Protein AF-R6YY79-F1 (afdb_monomer_lite)

Structure (mmCIF, N/CA/C/O backbone):
data_AF-R6YY79-F1
#
_entry.id   AF-R6YY79-F1
#
loop_
_atom_site.group_PDB
_atom_site.id
_atom_site.type_symbol
_atom_site.label_atom_id
_atom_site.label_alt_id
_atom_site.label_comp_id
_atom_site.label_asym_id
_atom_site.label_entity_id
_atom_site.label_seq_id
_atom_site.pdbx_PDB_ins_code
_atom_site.Cartn_x
_atom_site.Cartn_y
_atom_site.Cartn_z
_atom_site.occupancy
_atom_site.B_iso_or_equiv
_atom_site.auth_seq_id
_atom_site.auth_comp_id
_atom_site.auth_asym_id
_atom_site.auth_atom_id
_atom_site.pdbx_PDB_model_num
ATOM 1 N N . MET A 1 1 ? -71.973 -43.538 34.055 1.00 33.97 1 MET A N 1
ATOM 2 C CA . MET A 1 1 ? -71.652 -44.926 34.464 1.00 33.97 1 MET A CA 1
ATOM 3 C C . MET A 1 1 ? -70.153 -45.102 34.270 1.00 33.97 1 MET A C 1
ATOM 5 O O . MET A 1 1 ? -69.743 -44.841 33.154 1.00 33.97 1 MET A O 1
ATOM 9 N N . LYS A 1 2 ? -69.384 -45.484 35.309 1.00 33.81 2 LYS A N 1
ATOM 10 C CA . LYS A 1 2 ? -67.898 -45.586 35.346 1.00 33.81 2 LYS A CA 1
ATOM 11 C C . LYS A 1 2 ? -67.108 -44.310 34.947 1.00 33.81 2 LYS A C 1
ATOM 13 O O . LYS A 1 2 ? -67.413 -43.700 33.939 1.00 33.81 2 LYS A O 1
ATOM 18 N N . GLN A 1 3 ? -66.012 -43.888 35.573 1.00 28.20 3 GLN A N 1
ATOM 19 C CA . GLN A 1 3 ? -65.474 -43.890 36.947 1.00 28.20 3 GLN A CA 1
ATOM 20 C C . GLN A 1 3 ? -63.982 -43.516 36.806 1.00 28.20 3 GLN A C 1
ATOM 22 O O . GLN A 1 3 ? -63.280 -44.270 36.145 1.00 28.20 3 GLN A O 1
ATOM 27 N N . LEU A 1 4 ? -63.522 -42.476 37.521 1.00 31.16 4 LEU A N 1
ATOM 28 C CA . LEU A 1 4 ? -62.143 -42.300 38.039 1.00 31.16 4 LEU A CA 1
ATOM 29 C C . LEU A 1 4 ? -60.989 -42.213 36.981 1.00 31.16 4 LEU A C 1
ATOM 31 O O . LEU A 1 4 ? -61.189 -42.484 35.807 1.00 31.16 4 LEU A O 1
ATOM 35 N N . THR A 1 5 ? -59.767 -41.738 37.290 1.00 32.34 5 THR A N 1
ATOM 36 C CA . THR A 1 5 ? -59.049 -41.714 38.587 1.00 32.34 5 THR A CA 1
ATOM 37 C C . THR A 1 5 ? -58.032 -40.557 38.720 1.00 32.34 5 THR A C 1
ATOM 39 O O . THR A 1 5 ? -57.376 -40.231 37.742 1.00 32.34 5 THR A O 1
ATOM 42 N N . ALA A 1 6 ? -57.837 -40.080 39.965 1.00 36.72 6 ALA A N 1
ATOM 43 C CA . ALA A 1 6 ? -56.680 -39.339 40.533 1.00 36.72 6 ALA A CA 1
ATOM 44 C C . ALA A 1 6 ? -56.416 -37.860 40.100 1.00 36.72 6 ALA A C 1
ATOM 46 O O . ALA A 1 6 ? -56.647 -37.528 38.946 1.00 36.72 6 ALA A O 1
ATOM 47 N N . ILE A 1 7 ? -56.055 -36.865 40.953 1.00 35.53 7 ILE A N 1
ATOM 48 C CA . ILE A 1 7 ? -55.227 -36.758 42.209 1.00 35.53 7 ILE A CA 1
ATOM 49 C C . ILE A 1 7 ? -53.718 -36.704 41.870 1.00 35.53 7 ILE A C 1
ATOM 51 O O . ILE A 1 7 ? -53.278 -37.583 41.143 1.00 35.53 7 ILE A O 1
ATOM 55 N N . PHE A 1 8 ? -52.841 -35.775 42.310 1.00 31.67 8 PHE A N 1
ATOM 56 C CA . PHE A 1 8 ? -52.797 -34.576 43.212 1.00 31.67 8 PHE A CA 1
ATOM 57 C C . PHE A 1 8 ? -51.651 -33.638 42.682 1.00 31.67 8 PHE A C 1
ATOM 59 O O . PHE A 1 8 ? -51.040 -34.019 41.689 1.00 31.67 8 PHE A O 1
ATOM 66 N N . THR A 1 9 ? -51.217 -32.453 43.167 1.00 33.03 9 THR A N 1
ATOM 67 C CA . THR A 1 9 ? -51.466 -31.434 44.245 1.00 33.03 9 THR A CA 1
ATOM 68 C C . THR A 1 9 ? -50.820 -30.111 43.726 1.00 33.03 9 THR A C 1
ATOM 70 O O . THR A 1 9 ? -49.920 -30.204 42.899 1.00 33.03 9 THR A O 1
ATOM 73 N N . LEU A 1 10 ? -51.235 -28.856 43.980 1.00 31.11 10 LEU A N 1
ATOM 74 C CA . LEU A 1 10 ? -51.584 -28.060 45.184 1.00 31.11 10 LEU A CA 1
ATOM 75 C C . LEU A 1 10 ? -50.384 -27.367 45.902 1.00 31.11 10 LEU A C 1
ATOM 77 O O . LEU A 1 10 ? -49.581 -28.061 46.510 1.00 31.11 10 LEU A O 1
ATOM 81 N N . LEU A 1 11 ? -50.419 -26.015 45.968 1.00 28.22 11 LEU A N 1
ATOM 82 C CA . LEU A 1 11 ? -49.746 -25.109 46.948 1.00 28.22 11 LEU A CA 1
ATOM 83 C C . LEU A 1 11 ? -48.185 -24.988 46.892 1.00 28.22 11 LEU A C 1
ATOM 85 O O . LEU A 1 11 ? -47.525 -25.899 46.419 1.00 28.22 11 LEU A O 1
ATOM 89 N N . THR A 1 12 ? -47.497 -23.902 47.316 1.00 31.08 12 THR A N 1
ATOM 90 C CA . THR A 1 12 ? -47.905 -22.584 47.886 1.00 31.08 12 THR A CA 1
ATOM 91 C C . THR A 1 12 ? -46.932 -21.442 47.506 1.00 31.08 12 THR A C 1
ATOM 93 O O . THR A 1 12 ? -45.864 -21.668 46.951 1.00 31.08 12 THR A O 1
ATOM 96 N N . ALA A 1 13 ? -47.328 -20.216 47.855 1.00 32.62 13 ALA A N 1
ATOM 97 C CA . ALA A 1 13 ? -46.677 -18.923 47.664 1.00 32.62 13 ALA A CA 1
ATOM 98 C C . ALA A 1 13 ? -45.328 -18.665 48.389 1.00 32.62 13 ALA A C 1
ATOM 100 O O . ALA A 1 13 ? -45.045 -19.247 49.430 1.00 32.62 13 ALA A O 1
ATOM 101 N N . LEU A 1 14 ? -44.609 -17.664 47.854 1.00 34.06 14 LEU A N 1
ATOM 102 C CA . LEU A 1 14 ? -44.019 -16.494 48.539 1.00 34.06 14 LEU A CA 1
ATOM 103 C C . LEU A 1 14 ? -43.209 -16.693 49.842 1.00 34.06 14 LEU A C 1
A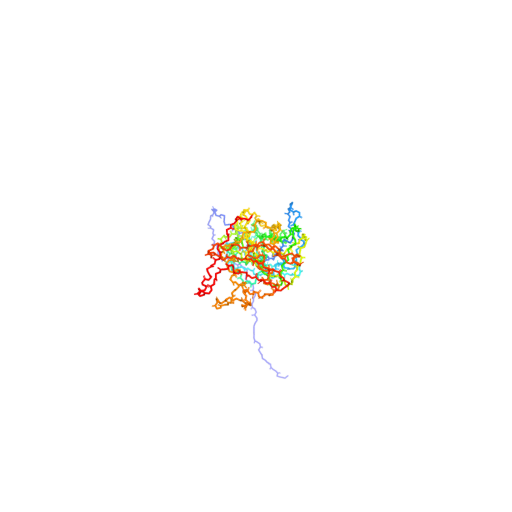TOM 105 O O . LEU A 1 14 ? -43.768 -16.954 50.904 1.00 34.06 14 LEU A O 1
ATOM 109 N N . LEU A 1 15 ? -41.922 -16.324 49.793 1.00 32.75 15 LEU A N 1
ATOM 110 C CA . LEU A 1 15 ? -41.131 -15.917 50.962 1.00 32.75 15 LEU A CA 1
ATOM 111 C C . LEU A 1 15 ? -40.357 -14.625 50.656 1.00 32.75 15 LEU A C 1
ATOM 113 O O . LEU A 1 15 ? -39.492 -14.603 49.784 1.00 32.75 15 LEU A O 1
ATOM 117 N N . LEU A 1 16 ? -40.672 -13.557 51.393 1.00 32.31 16 LEU A N 1
ATOM 118 C CA . LEU A 1 16 ? -39.938 -12.289 51.422 1.00 32.31 16 LEU A CA 1
ATOM 119 C C . LEU A 1 16 ? -39.406 -12.069 52.844 1.00 32.31 16 LEU A C 1
ATOM 121 O O . LEU A 1 16 ? -40.210 -11.853 53.748 1.00 32.31 16 LEU A O 1
ATOM 125 N N . ALA A 1 17 ? -38.074 -12.047 52.990 1.00 33.50 17 ALA A N 1
ATOM 126 C CA . ALA A 1 17 ? -37.323 -11.635 54.189 1.00 33.50 17 ALA A CA 1
ATOM 127 C C . ALA A 1 17 ? -37.578 -12.478 55.480 1.00 33.50 17 ALA A C 1
ATOM 129 O O . ALA A 1 17 ? -38.534 -13.241 55.557 1.00 33.50 17 ALA A O 1
ATOM 130 N N . THR A 1 18 ? -36.744 -12.470 56.530 1.00 33.28 18 THR A N 1
ATOM 131 C CA . THR A 1 18 ? -35.548 -11.676 56.908 1.00 33.28 18 THR A CA 1
ATOM 132 C C . THR A 1 18 ? -34.455 -12.577 57.551 1.00 33.28 18 THR A C 1
ATOM 134 O O . THR A 1 18 ? -34.656 -13.781 57.696 1.00 33.28 18 THR A O 1
ATOM 137 N N . SER A 1 19 ? -33.363 -11.956 58.043 1.00 27.58 19 SER A N 1
ATOM 138 C CA . SER A 1 19 ? -32.348 -12.468 59.002 1.00 27.58 19 SER A CA 1
ATOM 139 C C . SER A 1 19 ? -31.114 -13.141 58.369 1.00 27.58 19 SER A C 1
ATOM 141 O O . SER A 1 19 ? -31.240 -14.126 57.658 1.00 27.58 19 SER A O 1
ATOM 143 N N . CYS A 1 20 ? -29.883 -12.658 58.575 1.00 32.56 20 CYS A N 1
ATOM 144 C CA . CYS A 1 20 ? -29.292 -12.286 59.869 1.00 32.56 20 CYS A CA 1
ATOM 145 C C . CYS A 1 20 ? -28.593 -10.916 59.917 1.00 32.56 20 CYS A C 1
ATOM 147 O O . CYS A 1 20 ? -28.130 -10.382 58.915 1.00 32.56 20 CYS A O 1
ATOM 149 N N . SER A 1 21 ? -28.480 -10.383 61.134 1.00 32.03 21 SER A N 1
ATOM 150 C CA . SER A 1 21 ? -27.817 -9.121 61.474 1.00 32.03 21 SER A CA 1
ATOM 151 C C . SER A 1 21 ? -26.294 -9.233 61.588 1.00 32.03 21 SER A C 1
ATOM 153 O O . SER A 1 21 ? -25.795 -10.179 62.204 1.00 32.03 21 SER A O 1
ATOM 155 N N . LYS A 1 22 ? -25.581 -8.172 61.196 1.00 31.81 22 LYS A N 1
ATOM 156 C CA . LYS A 1 22 ? -24.353 -7.754 61.885 1.00 31.81 22 LYS A CA 1
ATOM 157 C C . LYS A 1 22 ? -24.212 -6.228 61.838 1.00 31.81 22 LYS A C 1
ATOM 159 O O . LYS A 1 22 ? -24.073 -5.659 60.763 1.00 31.81 22 LYS A O 1
ATOM 164 N N . GLU A 1 23 ? -24.265 -5.580 62.997 1.00 38.66 23 GLU A N 1
ATOM 165 C CA . GLU A 1 23 ? -23.850 -4.183 63.161 1.00 38.66 23 GLU A CA 1
ATOM 166 C C . GLU A 1 23 ? -22.375 -4.169 63.565 1.00 38.66 23 GLU A C 1
ATOM 168 O O . GLU A 1 23 ? -22.028 -4.735 64.601 1.00 38.66 23 GLU A O 1
ATOM 173 N N . GLU A 1 24 ? -21.504 -3.535 62.775 1.00 35.06 24 GLU A N 1
ATOM 174 C CA . GLU A 1 24 ? -20.100 -3.352 63.164 1.00 35.06 24 GLU A CA 1
ATOM 175 C C . GLU A 1 24 ? -19.469 -2.103 62.513 1.00 35.06 24 GLU A C 1
ATOM 177 O O . GLU A 1 24 ? -18.664 -2.198 61.601 1.00 35.06 24 GLU A O 1
ATOM 182 N N . LEU A 1 25 ? -19.843 -0.938 63.066 1.00 33.75 25 LEU A N 1
ATOM 183 C CA . LEU A 1 25 ? -19.140 0.363 63.065 1.00 33.75 25 LEU A CA 1
ATOM 184 C C . LEU A 1 25 ? -18.849 1.102 61.726 1.00 33.75 25 LEU A C 1
ATOM 186 O O . LEU A 1 25 ? -18.538 0.499 60.706 1.00 33.75 25 LEU A O 1
ATOM 190 N N . PRO A 1 26 ? -18.881 2.454 61.728 1.00 45.78 26 PRO A N 1
ATOM 191 C CA . PRO A 1 26 ? -18.526 3.257 60.559 1.00 45.78 26 PRO A CA 1
ATOM 192 C C . PRO A 1 26 ? -17.003 3.443 60.435 1.00 45.78 26 PRO A C 1
ATOM 194 O O . PRO A 1 26 ? -16.390 4.196 61.192 1.00 45.78 26 PRO A O 1
ATOM 197 N N . GLY A 1 27 ? -16.406 2.804 59.431 1.00 33.41 27 GLY A N 1
ATOM 198 C CA . GLY A 1 27 ? -15.038 3.037 58.964 1.00 33.41 27 GLY A CA 1
ATOM 199 C C . GLY A 1 27 ? -14.994 2.791 57.458 1.00 33.41 27 GLY A C 1
ATOM 200 O O . GLY A 1 27 ? -15.523 1.786 56.996 1.00 33.41 27 GLY A O 1
ATOM 201 N N . GLY A 1 28 ? -14.470 3.743 56.686 1.00 41.31 28 GLY A N 1
ATOM 202 C CA . GLY A 1 28 ? -14.633 3.737 55.233 1.00 41.31 28 GLY A CA 1
ATOM 203 C C . GLY A 1 28 ? -13.548 2.966 54.487 1.00 41.31 28 GLY A C 1
ATOM 204 O O . GLY A 1 28 ? -12.371 3.288 54.618 1.00 41.31 28 GLY A O 1
ATOM 205 N N . GLU A 1 29 ? -13.974 2.069 53.603 1.00 34.16 29 GLU A N 1
ATOM 206 C CA . GLU A 1 29 ? -13.321 1.850 52.313 1.00 34.16 29 GLU A CA 1
ATOM 207 C C . GLU A 1 29 ? -14.337 2.225 51.231 1.00 34.16 29 GLU A C 1
ATOM 209 O O . GLU A 1 29 ? -15.488 1.791 51.275 1.00 34.16 29 GLU A O 1
ATOM 214 N N . SER A 1 30 ? -13.943 3.072 50.280 1.00 35.59 30 SER A N 1
ATOM 215 C CA . SER A 1 30 ? -14.774 3.385 49.119 1.00 35.59 30 SER A CA 1
ATOM 216 C C . SER A 1 30 ? -14.634 2.262 48.097 1.00 35.59 30 SER A C 1
ATOM 218 O O . SER A 1 30 ? -13.835 2.363 47.166 1.00 35.59 30 SER A O 1
ATOM 220 N N . THR A 1 31 ? -15.398 1.185 48.276 1.00 41.44 31 THR A N 1
ATOM 221 C CA . THR A 1 31 ? -15.682 0.266 47.172 1.00 41.44 31 THR A CA 1
ATOM 222 C C . THR A 1 31 ? -16.370 1.061 46.072 1.00 41.44 31 THR A C 1
ATOM 224 O O . THR A 1 31 ? -17.498 1.517 46.264 1.00 41.44 31 THR A O 1
ATOM 227 N N . GLU A 1 32 ? -15.694 1.247 44.941 1.00 46.94 32 GLU A N 1
ATOM 228 C CA . GLU A 1 32 ? -16.332 1.746 43.727 1.00 46.94 32 GLU A CA 1
ATOM 229 C C . GLU A 1 32 ? -17.483 0.792 43.381 1.00 46.94 32 GLU A C 1
ATOM 231 O O . GLU A 1 32 ? -17.273 -0.416 43.230 1.00 46.94 32 GLU A O 1
ATOM 236 N N . GLU A 1 33 ? -18.714 1.307 43.328 1.00 50.84 33 GLU A N 1
ATOM 237 C CA . GLU A 1 33 ? -19.882 0.504 42.971 1.00 50.84 33 GLU A CA 1
ATOM 238 C C . GLU A 1 33 ? -19.775 0.121 41.492 1.00 50.84 33 GLU A C 1
ATOM 240 O O . GLU A 1 33 ? -20.137 0.892 40.605 1.00 50.84 33 GLU A O 1
ATOM 245 N N . ALA A 1 34 ? -19.238 -1.073 41.229 1.00 62.12 34 ALA A N 1
ATOM 246 C CA . ALA A 1 34 ? -19.164 -1.635 39.888 1.00 62.12 34 ALA A CA 1
ATOM 247 C C . ALA A 1 34 ? -20.574 -1.671 39.276 1.00 62.12 34 ALA A C 1
ATOM 249 O O . ALA A 1 34 ? -21.461 -2.355 39.794 1.00 62.12 34 ALA A O 1
ATOM 250 N N . GLY A 1 35 ? -20.770 -0.905 38.200 1.00 71.44 35 GLY A N 1
ATOM 251 C CA . GLY A 1 35 ? -22.090 -0.654 37.629 1.00 71.44 35 GLY A CA 1
ATOM 252 C C . GLY A 1 35 ? -22.807 -1.915 37.151 1.00 71.44 35 GLY A C 1
ATOM 253 O O . GLY A 1 35 ? -22.198 -2.950 36.869 1.00 71.44 35 GLY A O 1
ATOM 254 N N . GLU A 1 36 ? -24.131 -1.823 37.035 1.00 87.50 36 GLU A N 1
ATOM 255 C CA . GLU A 1 36 ? -24.962 -2.938 36.587 1.00 87.50 36 GLU A CA 1
ATOM 256 C C . GLU A 1 36 ? -24.535 -3.418 35.189 1.00 87.50 36 GLU A C 1
ATOM 258 O O . GLU A 1 36 ? -24.355 -2.619 34.264 1.00 87.50 36 GLU A O 1
ATOM 263 N N . MET A 1 37 ? -24.361 -4.736 35.044 1.00 90.44 37 MET A N 1
ATOM 264 C CA . MET A 1 37 ? -23.941 -5.368 33.792 1.00 90.44 37 MET A CA 1
ATOM 265 C C . MET A 1 37 ? -25.065 -5.285 32.754 1.00 90.44 37 MET A C 1
ATOM 267 O O . MET A 1 37 ? -26.065 -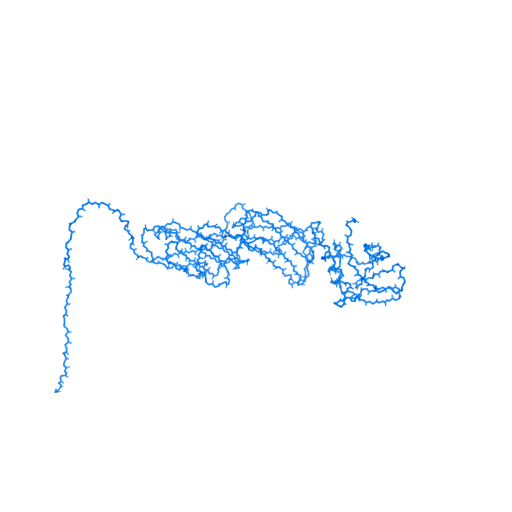5.995 32.852 1.00 90.44 37 MET A O 1
ATOM 271 N N . GLN A 1 38 ? -24.876 -4.454 31.734 1.00 92.81 38 GLN A N 1
ATOM 272 C CA . GLN A 1 38 ? -25.823 -4.228 30.640 1.00 92.81 38 GLN A CA 1
ATOM 273 C C . GLN A 1 38 ? -25.179 -4.559 29.291 1.00 92.81 38 GLN A C 1
ATOM 275 O O . GLN A 1 38 ? -23.955 -4.609 29.172 1.00 92.81 38 GLN A O 1
ATOM 280 N N . THR A 1 39 ? -25.999 -4.806 28.267 1.00 94.12 39 THR A N 1
ATOM 281 C CA . THR A 1 39 ? -25.524 -5.101 26.906 1.00 94.12 39 THR A CA 1
ATOM 282 C C . THR A 1 39 ? -25.650 -3.873 26.016 1.00 94.12 39 THR A C 1
ATOM 284 O O . THR A 1 39 ? -26.750 -3.375 25.788 1.00 94.12 39 THR A O 1
ATOM 287 N N . TYR A 1 40 ? -24.521 -3.437 25.467 1.00 94.44 40 TYR A N 1
ATOM 288 C CA . TYR A 1 40 ? -24.395 -2.282 24.581 1.00 94.44 40 TYR A CA 1
ATOM 289 C C . TYR A 1 40 ? -24.150 -2.775 23.155 1.00 94.44 40 TYR A C 1
ATOM 291 O O . TYR A 1 40 ? -23.486 -3.794 22.966 1.00 94.44 40 TYR A O 1
ATOM 299 N N . THR A 1 41 ? -24.676 -2.066 22.153 1.00 96.44 41 THR A N 1
ATOM 300 C CA . THR A 1 41 ? -24.388 -2.336 20.734 1.00 96.44 41 THR A CA 1
ATOM 301 C C . THR A 1 41 ? -23.724 -1.115 20.121 1.00 96.44 41 THR A C 1
ATOM 303 O O . THR A 1 41 ? -24.380 -0.103 19.892 1.00 96.44 41 THR A O 1
ATOM 306 N N . ILE A 1 42 ? -22.417 -1.211 19.899 1.00 96.88 42 ILE A N 1
ATOM 307 C CA . ILE A 1 42 ? -21.569 -0.133 19.387 1.00 96.88 42 ILE A CA 1
ATOM 308 C C . ILE A 1 42 ? -21.496 -0.262 17.864 1.00 96.88 42 ILE A C 1
ATOM 310 O O . ILE A 1 42 ? -21.379 -1.374 17.347 1.00 96.88 42 ILE A O 1
ATOM 314 N N . SER A 1 43 ? -21.563 0.866 17.153 1.00 97.25 43 SER A N 1
ATOM 315 C CA . SER A 1 43 ? -21.415 0.915 15.694 1.00 97.25 43 SER A CA 1
ATOM 316 C C . SER A 1 43 ? -20.141 1.653 15.294 1.00 97.25 43 SER A C 1
ATOM 318 O O . SER A 1 43 ? -19.784 2.654 15.918 1.00 97.25 43 SER A O 1
ATOM 320 N N . VAL A 1 44 ? -19.471 1.169 14.251 1.00 97.06 44 VAL A N 1
ATOM 321 C CA . VAL A 1 44 ? -18.280 1.797 13.663 1.00 97.06 44 VAL A CA 1
ATOM 322 C C . VAL A 1 44 ? -18.389 1.836 12.140 1.00 97.06 44 VAL A C 1
ATOM 324 O O . VAL A 1 44 ? -19.080 1.007 11.550 1.00 97.06 44 VAL A O 1
ATOM 327 N N . SER A 1 45 ? -17.686 2.772 11.510 1.00 94.19 45 SER A N 1
ATOM 328 C CA . SER A 1 45 ? -17.542 2.880 10.054 1.00 94.19 45 SER A CA 1
ATOM 329 C C . SER A 1 45 ? -16.090 3.189 9.720 1.00 94.19 45 SER A C 1
ATOM 331 O O . SER A 1 45 ? -15.449 3.936 10.458 1.00 94.19 45 SER A O 1
ATOM 333 N N . ALA A 1 46 ? -15.575 2.676 8.602 1.00 90.56 46 ALA A N 1
ATOM 334 C CA . ALA A 1 46 ? -14.359 3.244 8.024 1.00 90.56 46 ALA A CA 1
ATOM 335 C C . ALA A 1 46 ? -14.594 4.723 7.693 1.00 90.56 46 ALA A C 1
ATOM 337 O O . ALA A 1 46 ? -15.662 5.079 7.182 1.00 90.56 46 ALA A O 1
ATOM 338 N N . ASP A 1 47 ? -13.606 5.570 7.978 1.00 85.12 47 ASP A N 1
ATOM 339 C CA . ASP A 1 47 ? -13.583 6.928 7.459 1.00 85.12 47 ASP A CA 1
ATOM 340 C C . ASP A 1 47 ? -13.021 6.891 6.040 1.00 85.12 47 ASP A C 1
ATOM 342 O O . ASP A 1 47 ? -11.816 6.797 5.810 1.00 85.12 47 ASP A O 1
ATOM 346 N N . LEU A 1 48 ? -13.933 6.877 5.075 1.00 71.44 48 LEU A N 1
ATOM 347 C CA . LEU A 1 48 ? -13.607 6.948 3.652 1.00 71.44 48 LEU A CA 1
ATOM 348 C C . LEU A 1 48 ? -13.315 8.398 3.223 1.00 71.44 48 LEU A C 1
ATOM 350 O O . LEU A 1 48 ? -12.811 8.624 2.124 1.00 71.44 48 LEU A O 1
ATOM 354 N N . ALA A 1 49 ? -13.637 9.371 4.085 1.00 58.59 49 ALA A N 1
ATOM 355 C CA . ALA A 1 49 ? -13.288 10.771 3.927 1.00 58.59 49 ALA A CA 1
ATOM 356 C C . ALA A 1 49 ? -12.000 11.077 4.705 1.00 58.59 49 ALA A C 1
ATOM 358 O O . ALA A 1 49 ? -11.833 10.717 5.871 1.00 58.59 49 ALA A O 1
ATOM 359 N N . ILE A 1 50 ? -11.078 11.767 4.043 1.00 50.44 50 ILE A N 1
ATOM 360 C CA . ILE A 1 50 ? -9.743 12.040 4.570 1.00 50.44 50 ILE A CA 1
ATOM 361 C C . ILE A 1 50 ? -9.580 13.555 4.630 1.00 50.44 50 ILE A C 1
ATOM 363 O O . ILE A 1 50 ? -9.613 14.236 3.607 1.00 50.44 50 ILE A O 1
ATOM 367 N N . GLU A 1 51 ? -9.497 14.085 5.851 1.00 38.94 51 GLU A N 1
ATOM 368 C CA . GLU A 1 51 ? -9.494 15.524 6.125 1.00 38.94 51 GLU A CA 1
ATOM 369 C C . GLU A 1 51 ? -8.063 16.060 6.245 1.00 38.94 51 GLU A C 1
ATOM 371 O O . GLU A 1 51 ? -7.312 15.665 7.137 1.00 38.94 51 GLU A O 1
ATOM 376 N N . GLY A 1 52 ? -7.704 17.017 5.390 1.00 38.56 52 GLY A N 1
ATOM 377 C CA . GLY A 1 52 ? -6.453 17.768 5.478 1.00 38.56 52 GLY A CA 1
ATOM 378 C C . GLY A 1 52 ? -6.225 18.652 4.252 1.00 38.56 52 GLY A C 1
ATOM 379 O O . GLY A 1 52 ? -6.845 18.444 3.213 1.00 38.56 52 GLY A O 1
ATOM 380 N N . ASP A 1 53 ? -5.298 19.609 4.348 1.00 36.22 53 ASP A N 1
ATOM 381 C CA . ASP A 1 53 ? -4.944 20.548 3.263 1.00 36.22 53 ASP A CA 1
ATOM 382 C C . ASP A 1 53 ? -4.148 19.894 2.100 1.00 36.22 53 ASP A C 1
ATOM 384 O O . ASP A 1 53 ? -3.470 20.574 1.331 1.00 36.22 53 ASP A O 1
ATOM 388 N N . ALA A 1 54 ? -4.197 18.565 1.967 1.00 38.91 54 ALA A N 1
ATOM 389 C CA . ALA A 1 54 ? -3.607 17.824 0.858 1.00 38.91 54 ALA A CA 1
ATOM 390 C C . ALA A 1 54 ? -4.660 17.635 -0.246 1.00 38.91 54 ALA A C 1
ATOM 392 O O . ALA A 1 54 ? -5.493 16.734 -0.168 1.00 38.91 54 ALA A O 1
ATOM 393 N N . GLU A 1 55 ? -4.609 18.467 -1.291 1.00 37.47 55 GLU A N 1
ATOM 394 C CA . GLU A 1 55 ? -5.566 18.514 -2.419 1.00 37.47 55 GLU A CA 1
ATOM 395 C C . GLU A 1 55 ? -5.552 17.257 -3.337 1.00 37.47 55 GLU A C 1
ATOM 397 O O . GLU A 1 55 ? -5.918 17.323 -4.509 1.00 37.47 55 GLU A O 1
ATOM 402 N N . THR A 1 56 ? -5.079 16.107 -2.844 1.00 38.34 56 THR A N 1
ATOM 403 C CA . THR A 1 56 ? -4.560 14.992 -3.653 1.00 38.34 56 THR A CA 1
ATOM 404 C C . THR A 1 56 ? -5.055 13.610 -3.201 1.00 38.34 56 THR A C 1
ATOM 406 O O . THR A 1 56 ? -4.251 12.699 -3.011 1.00 38.34 56 THR A O 1
ATOM 409 N N . ARG A 1 57 ? -6.373 13.412 -3.054 1.00 49.97 57 ARG A N 1
ATOM 410 C CA . ARG A 1 57 ? -6.987 12.066 -3.032 1.00 49.97 57 ARG A CA 1
ATOM 411 C C . ARG A 1 57 ? -8.196 11.973 -3.962 1.00 49.97 57 ARG A C 1
ATOM 413 O O . ARG A 1 57 ? -8.988 12.904 -4.068 1.00 49.97 57 ARG A O 1
ATOM 420 N N . SER A 1 58 ? -8.327 10.821 -4.618 1.00 42.91 58 SER A N 1
ATOM 421 C CA . SER A 1 58 ? -9.519 10.420 -5.370 1.00 42.91 58 SER A CA 1
ATOM 422 C C . SER A 1 58 ? -10.647 9.971 -4.434 1.00 42.91 58 SER A C 1
ATOM 424 O O . SER A 1 58 ? -10.391 9.589 -3.292 1.00 42.91 58 SER A O 1
ATOM 426 N N . GLU A 1 59 ? -11.879 9.913 -4.945 1.00 51.03 59 GLU A N 1
ATOM 427 C CA . GLU A 1 59 ? -12.960 9.164 -4.289 1.00 51.03 59 GLU A CA 1
ATOM 428 C C . GLU A 1 59 ? -12.547 7.688 -4.099 1.00 51.03 59 GLU A C 1
ATOM 430 O O . GLU A 1 59 ? -11.854 7.110 -4.944 1.00 51.03 59 GLU A O 1
ATOM 435 N N . GLY A 1 60 ? -12.930 7.091 -2.966 1.00 52.28 60 GLY A N 1
ATOM 436 C CA . GLY A 1 60 ? -12.546 5.724 -2.606 1.00 52.28 60 GLY A CA 1
ATOM 437 C C . GLY A 1 60 ? -13.300 4.666 -3.416 1.00 52.28 60 GLY A C 1
ATOM 438 O O . GLY A 1 60 ? -14.518 4.738 -3.571 1.00 52.28 60 GLY A O 1
ATOM 439 N N . THR A 1 61 ? -12.580 3.662 -3.917 1.00 61.44 61 THR A N 1
ATOM 440 C CA . THR A 1 61 ? -13.169 2.550 -4.692 1.00 61.44 61 THR A CA 1
ATOM 441 C C . THR A 1 61 ? -13.685 1.413 -3.797 1.00 61.44 61 THR A C 1
ATOM 443 O O . THR A 1 61 ? -13.398 1.374 -2.602 1.00 61.44 61 THR A O 1
ATOM 446 N N . GLU A 1 62 ? -14.397 0.429 -4.366 1.00 61.59 62 GLU A N 1
ATOM 447 C CA . GLU A 1 62 ? -14.799 -0.793 -3.638 1.00 61.59 62 GLU A CA 1
ATOM 448 C C . GLU A 1 62 ? -13.600 -1.551 -3.032 1.00 61.59 62 GLU A C 1
ATOM 450 O O . GLU A 1 62 ? -13.736 -2.174 -1.983 1.00 61.59 62 GLU A O 1
ATOM 455 N N . ALA A 1 63 ? -12.410 -1.453 -3.639 1.00 66.31 63 ALA A N 1
ATOM 456 C CA . ALA A 1 63 ? -11.187 -2.055 -3.106 1.00 66.31 63 ALA A CA 1
ATOM 457 C C . ALA A 1 63 ? -10.672 -1.362 -1.827 1.00 66.31 63 ALA A C 1
ATOM 459 O O . ALA A 1 63 ? -9.886 -1.959 -1.092 1.00 66.31 63 ALA A O 1
ATOM 460 N N . GLU A 1 64 ? -11.120 -0.134 -1.546 1.00 76.25 64 GLU A N 1
ATOM 461 C CA . GLU A 1 64 ? -10.773 0.632 -0.339 1.00 76.25 64 GLU A CA 1
ATOM 462 C C . GLU A 1 64 ? -11.758 0.376 0.818 1.00 76.25 64 GLU A C 1
ATOM 464 O O . GLU A 1 64 ? -11.562 0.878 1.919 1.00 76.25 64 GLU A O 1
ATOM 469 N N . GLN A 1 65 ? -12.802 -0.435 0.613 1.00 85.56 65 GLN A N 1
ATOM 470 C CA . GLN A 1 65 ? -13.726 -0.819 1.683 1.00 85.56 65 GLN A CA 1
ATOM 471 C C . GLN A 1 65 ? -13.117 -1.908 2.579 1.00 85.56 65 GLN A C 1
ATOM 473 O O . GLN A 1 65 ? -12.554 -2.877 2.058 1.00 85.56 65 GLN A O 1
ATOM 478 N N . PRO A 1 66 ? -13.273 -1.844 3.917 1.00 91.50 66 PRO A N 1
ATOM 479 C CA . PRO A 1 66 ? -13.020 -3.006 4.759 1.00 91.50 66 PRO A CA 1
ATOM 480 C C . PRO A 1 66 ? -14.012 -4.129 4.419 1.00 91.50 66 PRO A C 1
ATOM 482 O O . PRO A 1 66 ? -15.155 -3.877 4.045 1.00 91.50 66 PRO A O 1
ATOM 485 N N . THR A 1 67 ? -13.604 -5.384 4.599 1.00 93.19 67 THR A N 1
ATOM 486 C CA . THR A 1 67 ? -14.466 -6.570 4.395 1.00 93.19 67 THR A CA 1
ATOM 487 C C . THR A 1 67 ? -14.817 -7.274 5.707 1.00 93.19 67 THR A C 1
ATOM 489 O O . THR A 1 67 ? -15.635 -8.195 5.736 1.00 93.19 67 THR A O 1
ATOM 492 N N . ARG A 1 68 ? -14.208 -6.834 6.812 1.00 93.25 68 ARG A N 1
ATOM 493 C CA . ARG A 1 68 ? -14.345 -7.377 8.166 1.00 93.25 68 ARG A CA 1
ATOM 494 C C . ARG A 1 68 ? -13.977 -6.305 9.193 1.00 93.25 68 ARG A C 1
ATOM 496 O O . ARG A 1 68 ? -13.152 -5.435 8.914 1.00 93.25 68 ARG A O 1
ATOM 50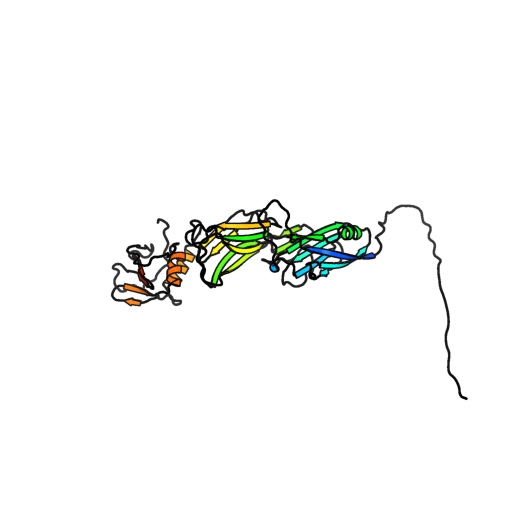3 N N . CYS A 1 69 ? -14.539 -6.406 10.392 1.00 95.88 69 CYS A N 1
ATOM 504 C CA . CYS A 1 69 ? -14.177 -5.557 11.523 1.00 95.88 69 CYS A CA 1
ATOM 505 C C . CYS A 1 69 ? -14.019 -6.370 12.810 1.00 95.88 69 CYS A C 1
ATOM 507 O O . CYS A 1 69 ? -14.566 -7.464 12.952 1.00 95.88 69 CYS A O 1
ATOM 509 N N . PHE A 1 70 ? -13.315 -5.803 13.783 1.00 96.31 70 PHE A N 1
ATOM 510 C CA . PHE A 1 70 ? -13.038 -6.411 15.076 1.00 96.31 70 PHE A CA 1
ATOM 511 C C . PHE A 1 70 ? -13.086 -5.362 16.194 1.00 96.31 70 PHE A C 1
ATOM 513 O O . PHE A 1 70 ? -12.648 -4.228 16.003 1.00 96.31 70 PHE A O 1
ATOM 520 N N . MET A 1 71 ? -13.578 -5.756 17.370 1.00 96.31 71 MET A N 1
ATOM 521 C CA . MET A 1 71 ? -13.565 -4.947 18.592 1.00 96.31 71 MET A CA 1
ATOM 522 C C . MET A 1 71 ? -12.946 -5.732 19.750 1.00 96.31 71 MET A C 1
ATOM 524 O O . MET A 1 71 ? -13.200 -6.926 19.904 1.00 96.31 71 MET A O 1
ATOM 528 N N . GLN A 1 72 ? -12.194 -5.052 20.612 1.00 95.50 72 GLN A N 1
ATOM 529 C CA . GLN A 1 72 ? -11.735 -5.582 21.895 1.00 95.50 72 GLN A CA 1
ATOM 530 C C . GLN A 1 72 ? -11.846 -4.505 22.980 1.00 95.50 72 GLN A C 1
ATOM 532 O O . GLN A 1 72 ? -11.787 -3.311 22.691 1.00 95.50 72 GLN A O 1
ATOM 537 N N . VAL A 1 73 ? -11.990 -4.925 24.238 1.00 94.25 73 VAL A N 1
ATOM 538 C CA . VAL A 1 73 ? -11.906 -4.040 25.408 1.00 94.25 73 VAL A CA 1
ATOM 539 C C . VAL A 1 73 ? -10.681 -4.432 26.229 1.00 94.25 73 VAL A C 1
ATOM 541 O O . VAL A 1 73 ? -10.562 -5.581 26.654 1.00 94.25 73 VAL A O 1
ATOM 544 N N . LEU A 1 74 ? -9.759 -3.488 26.422 1.00 86.38 74 LEU A N 1
ATOM 545 C CA . LEU A 1 74 ? -8.480 -3.724 27.096 1.00 86.38 74 LEU A CA 1
ATOM 546 C C . LEU A 1 74 ? -8.672 -4.002 28.600 1.00 86.38 74 LEU A C 1
ATOM 548 O O . LEU A 1 74 ? -9.549 -3.426 29.240 1.00 86.38 74 LEU A O 1
ATOM 552 N N . GLY A 1 75 ? -7.809 -4.839 29.183 1.00 72.19 75 GLY A N 1
ATOM 553 C CA . GLY A 1 75 ? -7.754 -5.055 30.638 1.00 72.19 75 GLY A CA 1
ATOM 554 C C . GLY A 1 75 ? -8.787 -6.037 31.207 1.00 72.19 75 GLY A C 1
ATOM 555 O O . GLY A 1 75 ? -8.940 -6.115 32.424 1.00 72.19 75 GLY A O 1
ATOM 556 N N . ARG A 1 76 ? -9.480 -6.800 30.355 1.00 65.88 76 ARG A N 1
ATOM 557 C CA . ARG A 1 76 ? -10.376 -7.905 30.737 1.00 65.88 76 ARG A CA 1
ATOM 558 C C . ARG A 1 76 ? -10.093 -9.142 29.887 1.00 65.88 76 ARG A C 1
ATOM 560 O O . ARG A 1 76 ? -9.558 -9.017 28.790 1.00 65.88 76 ARG A O 1
ATOM 567 N N . ASP A 1 77 ? -10.555 -10.308 30.339 1.00 61.06 77 ASP A N 1
ATOM 568 C CA . ASP A 1 77 ? -10.471 -11.597 29.623 1.00 61.06 77 ASP A CA 1
ATOM 569 C C . ASP A 1 77 ? -11.370 -11.677 28.361 1.00 61.06 77 ASP A C 1
ATOM 571 O O . ASP A 1 77 ? -11.844 -12.750 27.978 1.00 61.06 77 ASP A O 1
ATOM 575 N N . TYR A 1 78 ? -11.672 -10.542 27.721 1.00 63.22 78 TYR A N 1
ATOM 576 C CA . TYR A 1 78 ? -12.518 -10.501 26.536 1.00 63.22 78 TYR A CA 1
ATOM 577 C C . TYR A 1 78 ? -11.713 -10.785 25.267 1.00 63.22 78 TYR A C 1
ATOM 579 O O . TYR A 1 78 ? -10.803 -10.053 24.872 1.00 63.22 78 TYR A O 1
ATOM 587 N N . TYR A 1 79 ? -12.134 -11.867 24.619 1.00 82.00 79 TYR A N 1
ATOM 588 C CA . TYR A 1 79 ? -11.827 -12.216 23.243 1.00 82.00 79 TYR A CA 1
ATOM 589 C C . TYR A 1 79 ? -12.150 -11.060 22.287 1.00 82.00 79 TYR A C 1
ATOM 591 O O . TYR A 1 79 ? -13.051 -10.255 22.529 1.00 82.00 79 TYR A O 1
ATOM 599 N N . VAL A 1 80 ? -11.438 -11.019 21.163 1.00 90.12 80 VAL A N 1
ATOM 600 C CA . VAL A 1 80 ? -11.759 -10.111 20.061 1.00 90.12 80 VAL A CA 1
ATOM 601 C C . VAL A 1 80 ? -13.102 -10.517 19.445 1.00 90.12 80 VAL A C 1
ATOM 603 O O . VAL A 1 80 ? -13.295 -11.668 19.050 1.00 90.12 80 VAL A O 1
ATOM 606 N N . ILE A 1 81 ? -14.035 -9.570 19.366 1.00 93.50 81 ILE A N 1
ATOM 607 C CA . ILE A 1 81 ? -15.381 -9.756 18.818 1.00 93.50 81 ILE A CA 1
ATOM 608 C C . ILE A 1 81 ? -15.346 -9.387 17.327 1.00 93.50 81 ILE A C 1
ATOM 610 O O . ILE A 1 81 ? -15.111 -8.218 17.016 1.00 93.50 81 ILE A O 1
ATOM 614 N N . PRO A 1 82 ? -15.568 -10.331 16.394 1.00 94.75 82 PRO A N 1
ATOM 615 C CA . PRO A 1 82 ? -15.648 -10.029 14.969 1.00 94.75 82 PRO A CA 1
ATOM 616 C C . PRO A 1 82 ? -17.021 -9.458 14.582 1.00 94.75 82 PRO A C 1
ATOM 618 O O . PRO A 1 82 ? -18.044 -9.787 15.181 1.00 94.75 82 PRO A O 1
ATOM 621 N N . SER A 1 83 ? -17.037 -8.655 13.523 1.00 94.88 83 SER A N 1
ATOM 622 C CA . SER A 1 83 ? -18.229 -8.180 12.819 1.00 94.88 83 SER A CA 1
ATOM 623 C C . SER A 1 83 ? -17.944 -8.122 11.313 1.00 94.88 83 SER A C 1
ATOM 625 O O . SER A 1 83 ? -16.787 -8.159 10.888 1.00 94.88 83 SER A O 1
ATOM 627 N N . VAL A 1 84 ? -18.994 -8.054 10.501 1.00 93.56 84 VAL A N 1
ATOM 628 C CA . VAL A 1 84 ? -18.907 -7.911 9.039 1.00 93.56 84 VAL A CA 1
ATOM 629 C C . VAL A 1 84 ? -19.609 -6.604 8.666 1.00 93.56 84 VAL A C 1
ATOM 631 O O . VAL A 1 84 ? -20.674 -6.348 9.236 1.00 93.56 84 VAL A O 1
ATOM 634 N N . PRO A 1 85 ? -19.050 -5.784 7.756 1.00 93.25 85 PRO A N 1
ATOM 635 C CA . PRO A 1 85 ? -19.715 -4.581 7.273 1.00 93.25 85 PRO A CA 1
ATOM 636 C C . PRO A 1 85 ? -21.085 -4.881 6.658 1.00 93.25 85 PRO A C 1
ATOM 638 O O . PRO A 1 85 ? -21.273 -5.901 5.989 1.00 93.25 85 PRO A O 1
ATOM 641 N N . ASP A 1 86 ? -22.038 -3.979 6.868 1.00 93.75 86 ASP A N 1
ATOM 642 C CA . ASP A 1 86 ? -23.301 -3.961 6.139 1.00 93.75 86 ASP A CA 1
ATOM 643 C C . ASP A 1 86 ? -23.165 -3.270 4.764 1.00 93.75 86 ASP A C 1
ATOM 645 O O . ASP A 1 86 ? -22.073 -2.922 4.312 1.00 93.75 86 ASP A O 1
ATOM 649 N N . ALA A 1 87 ? -24.294 -3.070 4.077 1.00 88.00 87 ALA A N 1
ATOM 650 C CA . ALA A 1 87 ? -24.334 -2.417 2.767 1.00 88.00 87 ALA A CA 1
ATOM 651 C C . ALA A 1 87 ? -23.993 -0.908 2.793 1.00 88.00 87 ALA A C 1
ATOM 653 O O . ALA A 1 87 ? -23.892 -0.300 1.730 1.00 88.00 87 ALA A O 1
ATOM 654 N N . GLU A 1 88 ? -23.825 -0.306 3.974 1.00 85.56 88 GLU A N 1
ATOM 655 C CA . GLU A 1 88 ? -23.363 1.072 4.177 1.00 85.56 88 GLU A CA 1
ATOM 656 C C . GLU A 1 88 ? -21.923 1.118 4.738 1.00 85.56 88 GLU A C 1
ATOM 658 O O . GLU A 1 88 ? -21.460 2.180 5.151 1.00 85.56 88 GLU A O 1
ATOM 663 N N . GLY A 1 89 ? -21.214 -0.021 4.776 1.00 87.94 89 GLY A N 1
ATOM 664 C CA . GLY A 1 89 ? -19.851 -0.136 5.309 1.00 87.94 89 GLY A CA 1
ATOM 665 C C . GLY A 1 89 ? -19.767 -0.181 6.841 1.00 87.94 89 GLY A C 1
ATOM 666 O O . GLY A 1 89 ? -18.668 -0.125 7.399 1.00 87.94 89 GLY A O 1
ATOM 667 N N . LYS A 1 90 ? -20.903 -0.283 7.546 1.00 94.12 90 LYS A N 1
ATOM 668 C CA . LYS A 1 90 ? -20.963 -0.187 9.010 1.00 94.12 90 LYS A CA 1
ATOM 669 C C . LYS A 1 90 ? -20.844 -1.546 9.673 1.00 94.12 90 LYS A C 1
ATOM 671 O O . LYS A 1 90 ? -21.503 -2.510 9.295 1.00 94.12 90 LYS A O 1
ATOM 676 N N . CYS A 1 91 ? -20.047 -1.594 10.731 1.00 96.62 91 CYS A N 1
ATOM 677 C CA . CYS A 1 91 ? -19.873 -2.763 11.579 1.00 96.62 91 CYS A CA 1
ATOM 678 C C . CYS A 1 91 ? -20.521 -2.541 12.945 1.00 96.62 91 CYS A C 1
ATOM 680 O O . CYS A 1 91 ? -20.426 -1.461 13.529 1.00 96.62 91 CYS A O 1
ATOM 682 N N . TYR A 1 92 ? -21.147 -3.592 13.473 1.00 96.75 92 TYR A N 1
ATOM 683 C CA . TYR A 1 92 ? -21.883 -3.563 14.737 1.00 96.75 92 TYR A CA 1
ATOM 684 C C . TYR A 1 92 ? -21.348 -4.625 15.699 1.00 96.75 92 TYR A C 1
ATOM 686 O O . TYR A 1 92 ? -21.186 -5.786 15.318 1.00 96.75 92 TYR A O 1
ATOM 694 N N . PHE A 1 93 ? -21.105 -4.242 16.954 1.00 96.44 93 PHE A N 1
ATOM 695 C CA . PHE A 1 93 ? -20.602 -5.131 18.003 1.00 96.44 93 PHE A CA 1
ATOM 696 C C . PHE A 1 93 ? -21.504 -5.070 19.236 1.00 96.44 93 PHE A C 1
ATOM 698 O O . PHE A 1 93 ? -21.697 -3.993 19.800 1.00 96.44 93 PHE A O 1
ATOM 705 N N . SER A 1 94 ? -22.012 -6.215 19.698 1.00 94.62 94 SER A N 1
ATOM 706 C CA . SER A 1 94 ? -22.764 -6.310 20.957 1.00 94.62 94 SER A CA 1
ATOM 707 C C . SER A 1 94 ? -21.887 -6.900 22.065 1.00 94.62 94 SER A C 1
ATOM 709 O O . SER A 1 94 ? -21.340 -7.989 21.902 1.00 94.62 94 SER A O 1
ATOM 711 N N . ILE A 1 95 ? -21.765 -6.204 23.198 1.00 92.94 95 ILE A N 1
ATOM 712 C CA . ILE A 1 95 ? -20.936 -6.614 24.346 1.00 92.94 95 ILE A CA 1
ATOM 713 C C . ILE A 1 95 ? -21.643 -6.306 25.673 1.00 92.94 95 ILE A C 1
ATOM 715 O O . ILE A 1 95 ? -22.346 -5.301 25.783 1.00 92.94 95 ILE A O 1
ATOM 719 N N . THR A 1 96 ? -21.456 -7.151 26.692 1.00 93.00 96 THR A N 1
ATOM 720 C CA . THR A 1 96 ? -22.001 -6.926 28.042 1.00 93.00 96 THR A CA 1
ATOM 721 C C . THR A 1 96 ? -20.919 -6.381 28.979 1.00 93.00 96 THR A C 1
ATOM 723 O O . THR A 1 96 ? -19.911 -7.047 29.214 1.00 93.00 96 THR A O 1
ATOM 726 N N . LEU A 1 97 ? -21.131 -5.180 29.522 1.00 92.00 97 LEU A N 1
ATOM 727 C CA . LEU A 1 97 ? -20.184 -4.412 30.348 1.00 92.00 97 LEU A CA 1
ATOM 728 C C . LEU A 1 97 ? -20.905 -3.794 31.564 1.00 92.00 97 LEU A C 1
ATOM 730 O O . LEU A 1 97 ? -22.124 -3.630 31.514 1.00 92.00 97 LEU A O 1
ATOM 734 N N . PRO A 1 98 ? -20.202 -3.429 32.650 1.00 91.50 98 PRO A N 1
ATOM 735 C CA . PRO A 1 98 ? -20.805 -2.647 33.727 1.00 91.50 98 PRO A CA 1
ATOM 736 C C . PRO A 1 98 ? -21.015 -1.197 33.278 1.00 91.50 98 PRO A C 1
ATOM 738 O O . PRO A 1 98 ? -20.139 -0.609 32.638 1.00 91.50 98 PRO A O 1
ATOM 741 N N . SER A 1 99 ? -22.161 -0.616 33.627 1.00 91.00 99 SER A N 1
ATOM 742 C CA . SER A 1 99 ? -22.442 0.805 33.387 1.00 91.00 99 SER A CA 1
ATOM 743 C C . SER A 1 99 ? -21.468 1.739 34.103 1.00 91.00 99 SER A C 1
ATOM 745 O O . SER A 1 99 ? -20.849 1.370 35.105 1.00 91.00 99 SER A O 1
ATOM 747 N N . ASN A 1 100 ? -21.331 2.967 33.594 1.00 90.00 100 ASN A N 1
ATOM 748 C CA . ASN A 1 100 ? -20.567 4.068 34.203 1.00 90.00 100 ASN A CA 1
ATOM 749 C C . ASN A 1 100 ? -19.079 3.762 34.495 1.00 90.00 100 ASN A C 1
ATOM 751 O O . ASN A 1 100 ? -18.411 4.533 35.180 1.00 90.00 100 ASN A O 1
ATOM 755 N N . THR A 1 101 ? -18.543 2.647 33.992 1.00 91.12 101 THR A N 1
ATOM 756 C CA . THR A 1 101 ? -17.179 2.189 34.282 1.00 91.12 101 THR A CA 1
ATOM 757 C C . THR A 1 101 ? -16.298 2.425 33.062 1.00 91.12 101 THR A C 1
ATOM 759 O O . THR A 1 101 ? -16.467 1.741 32.051 1.00 91.12 101 THR A O 1
ATOM 762 N N . THR A 1 102 ? -15.340 3.349 33.145 1.00 93.88 102 THR A N 1
ATOM 763 C CA . THR A 1 102 ? -14.424 3.667 32.037 1.00 93.88 102 THR A CA 1
ATOM 764 C C . THR A 1 102 ? -13.707 2.417 31.522 1.00 93.88 102 THR A C 1
ATOM 766 O O . THR A 1 102 ? -13.116 1.665 32.296 1.00 93.88 102 THR A O 1
ATOM 769 N N . GLN A 1 103 ? -13.755 2.202 30.209 1.00 92.94 103 GLN A N 1
ATOM 770 C CA . GLN A 1 103 ? -13.047 1.147 29.489 1.00 92.94 103 GLN A CA 1
ATOM 771 C C . GLN A 1 103 ? -12.174 1.762 28.385 1.00 92.94 103 GLN A C 1
ATOM 773 O O . GLN A 1 103 ? -12.445 2.870 27.923 1.00 92.94 103 GLN A O 1
ATOM 778 N N . THR A 1 104 ? -11.178 1.011 27.908 1.00 95.31 104 THR A N 1
ATOM 779 C CA . THR A 1 104 ? -10.496 1.302 26.636 1.00 95.31 104 THR A CA 1
ATOM 780 C C . THR A 1 104 ? -11.038 0.362 25.565 1.00 95.31 104 THR A C 1
ATOM 782 O O . THR A 1 104 ? -10.715 -0.828 25.556 1.00 95.31 104 THR A O 1
ATOM 785 N N . PHE A 1 105 ? -11.862 0.896 24.669 1.00 96.31 105 PHE A N 1
ATOM 786 C CA . PHE A 1 105 ? -12.346 0.212 23.476 1.00 96.31 105 PHE A CA 1
ATOM 787 C C . PHE A 1 105 ? -11.313 0.346 22.353 1.00 96.31 105 PHE A C 1
ATOM 789 O O . PHE A 1 105 ? -10.789 1.433 22.103 1.00 96.31 105 PHE A O 1
ATOM 796 N N . MET A 1 106 ? -11.037 -0.759 21.669 1.00 97.25 106 MET A N 1
ATOM 797 C CA . MET A 1 106 ? -10.130 -0.850 20.528 1.00 97.25 106 MET A CA 1
ATOM 798 C C . MET A 1 106 ? -10.891 -1.416 19.334 1.00 97.25 106 MET A C 1
ATOM 800 O O . MET A 1 106 ? -11.587 -2.424 19.474 1.00 97.25 106 MET A O 1
ATOM 804 N N . PHE A 1 107 ? -10.736 -0.790 18.170 1.00 97.62 107 PHE A N 1
ATOM 805 C CA . PHE A 1 107 ? -11.418 -1.166 16.934 1.00 97.62 107 PHE A CA 1
ATOM 806 C C . PHE A 1 107 ? -10.427 -1.333 15.784 1.00 97.62 107 PHE A C 1
ATOM 808 O O . PHE A 1 107 ? -9.484 -0.552 15.645 1.00 97.62 107 PHE A O 1
ATOM 815 N N . TRP A 1 108 ? -10.675 -2.321 14.931 1.00 97.06 108 TRP A N 1
ATOM 816 C CA . TRP A 1 108 ? -9.910 -2.586 13.713 1.00 97.06 108 TRP A CA 1
ATOM 817 C C . TRP A 1 108 ? -10.859 -2.943 12.569 1.00 97.06 108 TRP A C 1
ATOM 819 O O . TRP A 1 108 ? -11.820 -3.682 12.785 1.00 97.06 108 TRP A O 1
ATOM 829 N N . ALA A 1 109 ? -10.583 -2.465 11.359 1.00 95.88 109 ALA A N 1
ATOM 830 C CA . ALA A 1 109 ? -11.258 -2.903 10.140 1.00 95.88 109 ALA A CA 1
ATOM 831 C C . ALA A 1 109 ? -10.279 -2.902 8.959 1.00 95.88 109 ALA A C 1
ATOM 833 O O . ALA A 1 109 ? -9.446 -2.008 8.851 1.00 95.88 109 ALA A O 1
ATOM 834 N N . ASP A 1 110 ? -10.363 -3.901 8.087 1.00 95.19 110 ASP A N 1
ATOM 835 C CA . ASP A 1 110 ? -9.438 -4.107 6.966 1.00 95.19 110 ASP A CA 1
ATOM 836 C C . ASP A 1 110 ? -10.074 -4.953 5.851 1.00 95.19 110 ASP A C 1
ATOM 838 O O . ASP A 1 110 ? -11.122 -5.570 6.045 1.00 95.19 110 ASP A O 1
ATOM 842 N N . ASN A 1 111 ? -9.447 -4.991 4.668 1.00 92.81 111 ASN A N 1
ATOM 843 C CA . ASN A 1 111 ? -9.882 -5.831 3.536 1.00 92.81 111 ASN A CA 1
ATOM 844 C C . ASN A 1 111 ? -9.102 -7.165 3.409 1.00 92.81 111 ASN A C 1
ATOM 846 O O . ASN A 1 111 ? -9.245 -7.896 2.430 1.00 92.81 111 ASN A O 1
ATOM 850 N N . SER A 1 112 ? -8.287 -7.498 4.416 1.00 90.62 112 SER A N 1
ATOM 851 C CA . SER A 1 112 ? -7.401 -8.670 4.446 1.00 90.62 112 SER A CA 1
ATOM 852 C C . SER A 1 112 ? -8.135 -10.024 4.479 1.00 90.62 112 SER A C 1
ATOM 854 O O . SER A 1 112 ? -9.202 -10.188 5.070 1.00 90.62 112 SER A O 1
ATOM 856 N N . ASN A 1 113 ? -7.497 -11.047 3.900 1.00 84.69 113 ASN A N 1
ATOM 857 C CA . ASN A 1 113 ? -7.997 -12.425 3.815 1.00 84.69 113 ASN A CA 1
ATOM 858 C C . ASN A 1 113 ? -7.541 -13.353 4.966 1.00 84.69 113 ASN A C 1
ATOM 860 O O . ASN A 1 113 ? -7.843 -14.547 4.943 1.00 84.69 113 ASN A O 1
ATOM 864 N N . ARG A 1 114 ? -6.800 -12.842 5.965 1.00 79.88 114 ARG A N 1
ATOM 865 C CA . ARG A 1 114 ? -6.304 -13.647 7.105 1.00 79.88 114 ARG A CA 1
ATOM 866 C C . ARG A 1 114 ? -7.454 -14.232 7.943 1.00 79.88 114 ARG A C 1
ATOM 868 O O . ARG A 1 114 ? -8.561 -13.706 7.949 1.00 79.88 114 ARG A O 1
ATOM 875 N N . THR A 1 115 ? -7.193 -15.281 8.717 1.00 68.38 115 THR A N 1
ATOM 876 C CA . THR A 1 115 ? -8.140 -15.764 9.740 1.00 68.38 115 THR A CA 1
ATOM 877 C C . THR A 1 115 ? -8.319 -14.763 10.894 1.00 68.38 115 THR A C 1
ATOM 879 O O . THR A 1 115 ? -7.563 -13.801 11.011 1.00 68.38 115 THR A O 1
ATOM 882 N N . SER A 1 116 ? -9.314 -15.011 11.753 1.00 80.75 116 SER A N 1
ATOM 883 C CA . SER A 1 116 ? -9.690 -14.192 12.918 1.00 80.75 116 SER A CA 1
ATOM 884 C C . SER A 1 116 ? -8.516 -13.680 13.761 1.00 80.75 116 SER A C 1
ATOM 886 O O . SER A 1 116 ? -7.642 -14.461 14.144 1.00 80.75 116 SER A O 1
ATOM 888 N N . LEU A 1 117 ? -8.571 -12.400 14.136 1.00 90.38 117 LEU A N 1
ATOM 889 C CA . LEU A 1 117 ? -7.683 -11.800 15.132 1.00 90.38 117 LEU A CA 1
ATOM 890 C C . LEU A 1 117 ? -8.013 -12.301 16.549 1.00 90.38 117 LEU A C 1
ATOM 892 O O . LEU A 1 117 ? -9.169 -12.590 16.857 1.00 90.38 117 LEU A O 1
ATOM 896 N N . THR A 1 118 ? -7.000 -12.378 17.414 1.00 90.31 118 THR A N 1
ATOM 897 C CA . THR A 1 118 ? -7.131 -12.790 18.829 1.00 90.31 118 THR A CA 1
ATOM 898 C C . THR A 1 118 ? -6.692 -11.717 19.825 1.00 90.31 118 THR A C 1
ATOM 900 O O . THR A 1 118 ? -6.963 -11.857 21.013 1.00 90.31 118 THR A O 1
ATOM 903 N N . ASP A 1 119 ? -6.021 -10.668 19.349 1.00 91.94 119 ASP A N 1
ATOM 904 C CA . ASP A 1 119 ? -5.464 -9.566 20.135 1.00 91.94 119 ASP A CA 1
ATOM 905 C C . ASP A 1 119 ? -5.369 -8.323 19.230 1.00 91.94 119 ASP A C 1
ATOM 907 O O . ASP A 1 119 ? -4.890 -8.435 18.098 1.00 91.94 119 ASP A O 1
ATOM 911 N N . LEU A 1 120 ? -5.849 -7.161 19.689 1.00 94.94 120 LEU A N 1
ATOM 912 C CA . LEU A 1 120 ? -5.735 -5.883 18.972 1.00 94.94 120 LEU A CA 1
ATOM 913 C C . LEU A 1 120 ? -4.532 -5.030 19.422 1.00 94.94 120 LEU A C 1
ATOM 915 O O . LEU A 1 120 ? -4.258 -3.996 18.818 1.00 94.94 120 LEU A O 1
ATOM 919 N N . THR A 1 121 ? -3.768 -5.470 20.425 1.00 93.75 121 THR A N 1
ATOM 920 C CA . THR A 1 121 ? -2.476 -4.860 20.794 1.00 93.75 121 THR A CA 1
ATOM 921 C C . THR A 1 121 ? -1.311 -5.351 19.922 1.00 93.75 121 THR A C 1
ATOM 923 O O . THR A 1 121 ? -0.228 -4.776 19.957 1.00 93.75 121 THR A O 1
ATOM 926 N N . ALA A 1 122 ? -1.527 -6.378 19.090 1.00 92.69 122 ALA A N 1
ATOM 927 C CA . ALA A 1 122 ? -0.515 -6.943 18.195 1.00 92.69 122 ALA A CA 1
ATOM 928 C C . ALA A 1 122 ? -1.125 -7.480 16.881 1.00 92.69 122 ALA A C 1
ATOM 930 O O . ALA A 1 122 ? -0.901 -8.630 16.498 1.00 92.69 122 ALA A O 1
ATOM 931 N N . VAL A 1 123 ? -1.920 -6.661 16.182 1.00 94.44 123 VAL A N 1
ATOM 932 C CA . VAL A 1 123 ? -2.629 -7.067 14.956 1.00 94.44 123 VAL A CA 1
ATOM 933 C C . VAL A 1 123 ? -1.642 -7.385 13.824 1.00 94.44 123 VAL A C 1
ATOM 935 O O . VAL A 1 123 ? -0.894 -6.489 13.430 1.00 94.44 123 VAL A O 1
ATOM 938 N N . PRO A 1 124 ? -1.648 -8.598 13.232 1.00 93.25 124 PRO A N 1
ATOM 939 C CA . PRO A 1 124 ? -0.808 -8.922 12.079 1.00 93.25 124 PRO A CA 1
ATOM 940 C C . PRO A 1 124 ? -1.352 -8.303 10.783 1.00 93.25 124 PRO A C 1
ATOM 942 O O . PRO A 1 124 ? -2.350 -8.768 10.225 1.00 93.25 124 PRO A O 1
ATOM 945 N N . TYR A 1 125 ? -0.660 -7.288 10.268 1.00 92.56 125 TYR A N 1
ATOM 946 C CA . TYR A 1 125 ? -1.006 -6.597 9.024 1.00 92.56 125 TYR A CA 1
ATOM 947 C C . TYR A 1 125 ? -0.820 -7.509 7.795 1.00 92.56 125 TYR A C 1
ATOM 949 O O . TYR A 1 125 ? -0.086 -8.501 7.829 1.00 92.56 125 TYR A O 1
ATOM 957 N N . THR A 1 126 ? -1.510 -7.203 6.694 1.00 91.75 126 THR A N 1
ATOM 958 C CA . THR A 1 126 ? -1.257 -7.806 5.373 1.00 91.75 126 THR A CA 1
ATOM 959 C C . THR A 1 126 ? -0.777 -6.701 4.449 1.00 91.75 126 THR A C 1
ATOM 961 O O . THR A 1 126 ? -1.463 -5.698 4.287 1.00 91.75 126 THR A O 1
ATOM 964 N N . GLN A 1 127 ? 0.396 -6.861 3.850 1.00 91.06 127 GLN A N 1
ATOM 965 C CA . GLN A 1 127 ? 0.934 -5.847 2.945 1.00 91.06 127 GLN A CA 1
ATOM 966 C C . GLN A 1 127 ? -0.019 -5.620 1.755 1.00 91.06 127 GLN A C 1
ATOM 968 O O . GLN A 1 127 ? -0.650 -6.566 1.282 1.00 91.06 127 GLN A O 1
ATOM 973 N N . GLY A 1 128 ? -0.179 -4.364 1.326 1.00 89.62 128 GLY A N 1
ATOM 974 C CA . GLY A 1 128 ? -1.118 -3.977 0.268 1.00 89.62 128 GLY A CA 1
ATOM 975 C C . GLY A 1 128 ? -2.599 -3.889 0.662 1.00 89.62 128 GLY A C 1
ATOM 976 O O . GLY A 1 128 ? -3.409 -3.535 -0.189 1.00 89.62 128 GLY A O 1
ATOM 977 N N . THR A 1 129 ? -2.976 -4.183 1.913 1.00 92.00 129 THR A N 1
ATOM 978 C CA . THR A 1 129 ? -4.380 -4.092 2.370 1.00 92.00 129 THR A CA 1
ATOM 979 C C . THR A 1 129 ? -4.703 -2.732 2.982 1.00 92.00 129 THR A C 1
ATOM 981 O O . THR A 1 129 ? -3.849 -2.122 3.623 1.00 92.00 129 THR A O 1
ATOM 984 N N . VAL A 1 130 ? -5.940 -2.250 2.826 1.00 92.62 130 VAL A N 1
ATOM 985 C CA . VAL A 1 130 ? -6.399 -1.099 3.623 1.00 92.62 130 VAL A CA 1
ATOM 986 C C . VAL A 1 130 ? -6.641 -1.544 5.059 1.00 92.62 130 VAL A C 1
ATOM 988 O O . VAL A 1 130 ? -7.128 -2.652 5.297 1.00 92.62 130 VAL A O 1
ATOM 991 N N . ALA A 1 131 ? -6.310 -0.676 6.012 1.00 94.75 131 ALA A N 1
ATOM 992 C CA . ALA A 1 131 ? -6.550 -0.901 7.428 1.00 94.75 131 ALA A CA 1
ATOM 993 C C . ALA A 1 131 ? -6.945 0.408 8.119 1.00 94.75 131 ALA A C 1
ATOM 995 O O . ALA A 1 131 ? -6.377 1.471 7.850 1.00 94.75 131 ALA A O 1
ATOM 996 N N . TYR A 1 132 ? -7.899 0.300 9.037 1.00 95.62 132 TYR A N 1
ATOM 997 C CA . TYR A 1 132 ? -8.526 1.394 9.766 1.00 95.62 132 TYR A CA 1
ATOM 998 C C . TYR A 1 132 ? -8.596 1.070 11.259 1.00 95.62 132 TYR A C 1
ATOM 1000 O O . TYR A 1 132 ? -8.805 -0.085 11.642 1.00 95.62 132 TYR A O 1
ATOM 1008 N N . THR A 1 133 ? -8.485 2.086 12.117 1.00 96.94 133 THR A N 1
ATOM 1009 C CA . THR A 1 133 ? -8.576 1.902 13.571 1.00 96.94 133 THR A CA 1
ATOM 1010 C C . THR A 1 133 ? -9.269 3.054 14.295 1.00 96.94 133 THR A C 1
ATOM 1012 O O . THR A 1 133 ? -9.304 4.189 13.822 1.00 96.94 133 THR A O 1
ATOM 1015 N N . ALA A 1 134 ? -9.773 2.762 15.493 1.00 97.00 134 ALA A N 1
ATOM 1016 C CA . ALA A 1 134 ? -10.080 3.758 16.510 1.00 97.00 134 ALA A CA 1
ATOM 1017 C C . ALA A 1 134 ? -9.756 3.196 17.900 1.00 97.00 134 ALA A C 1
ATOM 1019 O O . ALA A 1 134 ? -9.835 1.986 18.138 1.00 97.00 134 ALA A O 1
ATOM 1020 N N . LYS A 1 135 ? -9.431 4.096 18.830 1.00 96.81 135 LYS A N 1
ATOM 1021 C CA . LYS A 1 135 ? -9.248 3.804 20.253 1.00 96.81 135 LYS A CA 1
ATOM 1022 C C . LYS A 1 135 ? -10.033 4.829 21.055 1.00 96.81 135 LYS A C 1
ATOM 1024 O O . LYS A 1 135 ? -9.838 6.026 20.871 1.00 96.81 135 LYS A O 1
ATOM 1029 N N . GLU A 1 136 ? -10.886 4.355 21.951 1.00 96.88 136 GLU A N 1
ATOM 1030 C CA . GLU A 1 136 ? -11.801 5.187 22.729 1.00 96.88 136 GLU A CA 1
ATOM 1031 C C . GLU A 1 136 ? -11.688 4.857 24.217 1.00 96.88 136 GLU A C 1
ATOM 1033 O O . GLU A 1 136 ? -11.787 3.695 24.602 1.00 96.88 136 GLU A O 1
ATOM 1038 N N . VAL A 1 137 ? -11.477 5.874 25.059 1.00 96.06 137 VAL A N 1
ATOM 1039 C CA . VAL A 1 137 ? -11.300 5.719 26.516 1.00 96.06 137 VAL A CA 1
ATOM 1040 C C . VAL A 1 137 ? -12.432 6.452 27.226 1.00 96.06 137 VAL A C 1
ATOM 1042 O O . VAL A 1 137 ? -12.368 7.663 27.427 1.00 96.06 137 VAL A O 1
ATOM 1045 N N . CYS A 1 138 ? -13.507 5.727 27.527 1.00 95.94 138 CYS A N 1
ATOM 1046 C CA . CYS A 1 138 ? -14.767 6.281 28.029 1.00 95.94 138 CYS A CA 1
ATOM 1047 C C . CYS A 1 138 ? -15.668 5.182 28.622 1.00 95.94 138 CYS A C 1
ATOM 1049 O O . CYS A 1 138 ? -15.324 3.997 28.615 1.00 95.94 138 CYS A O 1
ATOM 1051 N N . THR A 1 139 ? -16.815 5.564 29.174 1.00 95.56 139 THR A N 1
ATOM 1052 C CA . THR A 1 139 ? -17.860 4.631 29.622 1.00 95.56 139 THR A CA 1
ATOM 1053 C C . THR A 1 139 ? -18.665 4.050 28.443 1.00 95.56 139 THR A C 1
ATOM 1055 O O . THR A 1 139 ? -18.716 4.650 27.363 1.00 95.56 139 THR A O 1
ATOM 1058 N N . PRO A 1 140 ? -19.339 2.895 28.623 1.00 93.56 140 PRO A N 1
ATOM 1059 C CA . PRO A 1 140 ? -20.254 2.346 27.618 1.00 93.56 140 PRO A CA 1
ATOM 1060 C C . PRO A 1 140 ? -21.403 3.295 27.228 1.00 93.56 140 PRO A C 1
ATOM 1062 O O . PRO A 1 140 ? -21.864 3.281 26.088 1.00 93.56 140 PRO A O 1
ATOM 1065 N N . GLU A 1 141 ? -21.854 4.146 28.150 1.00 95.00 141 GLU A N 1
ATOM 1066 C CA . GLU A 1 141 ? -22.862 5.175 27.897 1.00 95.00 141 GLU A CA 1
ATOM 1067 C C . GLU A 1 141 ? -22.326 6.307 27.002 1.00 95.00 141 GLU A C 1
ATOM 1069 O O . GLU A 1 141 ? -22.991 6.724 26.050 1.00 95.00 141 GLU A O 1
ATOM 1074 N N . GLU A 1 142 ? -21.108 6.785 27.268 1.00 96.31 142 GLU A N 1
ATOM 1075 C CA . GLU A 1 142 ? -20.469 7.847 26.485 1.00 96.31 142 GLU A CA 1
ATOM 1076 C C . GLU A 1 142 ? -20.167 7.408 25.049 1.00 96.31 142 GLU A C 1
ATOM 1078 O O . GLU A 1 142 ? -20.428 8.180 24.123 1.00 96.31 142 GLU A O 1
ATOM 1083 N N . ILE A 1 143 ? -19.679 6.180 24.827 1.00 94.62 143 ILE A N 1
ATOM 1084 C CA . ILE A 1 143 ? -19.374 5.712 23.464 1.00 94.62 143 ILE A CA 1
ATOM 1085 C C . ILE A 1 143 ? -20.640 5.572 22.607 1.00 94.62 143 ILE A C 1
ATOM 1087 O O . ILE A 1 143 ? -20.614 5.918 21.429 1.00 94.62 143 ILE A O 1
ATOM 1091 N N . LEU A 1 144 ? -21.779 5.179 23.196 1.00 94.12 144 LEU A N 1
ATOM 1092 C CA . LEU A 1 144 ? -23.068 5.214 22.494 1.00 94.12 144 LEU A CA 1
ATOM 1093 C C . LEU A 1 144 ? -23.529 6.648 22.190 1.00 94.12 144 LEU A C 1
ATOM 1095 O O . LEU A 1 144 ? -24.129 6.878 21.141 1.00 94.12 144 LEU A O 1
ATOM 1099 N N . SER A 1 145 ? -23.229 7.625 23.055 1.00 94.88 145 SER A N 1
ATOM 1100 C CA . SER A 1 145 ? -23.586 9.033 22.804 1.00 94.88 145 SER A CA 1
ATOM 1101 C C . SER A 1 145 ? -22.862 9.652 21.596 1.00 94.88 145 SER A C 1
ATOM 1103 O O . SER A 1 145 ? -23.372 10.605 21.007 1.00 94.88 145 SER A O 1
ATOM 1105 N N . LYS A 1 146 ? -21.721 9.077 21.180 1.00 92.69 146 LYS A N 1
ATOM 1106 C CA . LYS A 1 146 ? -20.992 9.445 19.951 1.00 92.69 146 LYS A CA 1
ATOM 1107 C C . LYS A 1 146 ? -21.654 8.922 18.666 1.00 92.69 146 LYS A C 1
ATOM 1109 O O . LYS A 1 146 ? -21.337 9.407 17.585 1.00 92.69 146 LYS A O 1
ATOM 1114 N N . GLY A 1 147 ? -22.575 7.959 18.762 1.00 93.19 147 GLY A N 1
ATOM 1115 C CA . GLY A 1 147 ? -23.236 7.341 17.611 1.00 93.19 147 GLY A CA 1
ATOM 1116 C C . GLY A 1 147 ? -22.366 6.283 16.926 1.00 93.19 147 GLY A C 1
ATOM 1117 O O . GLY A 1 147 ? -22.121 5.215 17.489 1.00 93.19 147 GLY A O 1
ATOM 1118 N N . THR A 1 148 ? -21.943 6.550 15.689 1.00 95.00 148 THR A N 1
ATOM 1119 C CA . THR A 1 148 ? -21.048 5.667 14.924 1.00 95.00 148 THR A CA 1
ATOM 1120 C C . THR A 1 148 ? -19.621 6.188 15.011 1.00 95.00 148 THR A C 1
ATOM 1122 O O . THR A 1 148 ? -19.352 7.318 14.613 1.00 95.00 148 THR A O 1
ATOM 1125 N N . ILE A 1 149 ? -18.705 5.370 15.532 1.00 96.19 149 ILE A N 1
ATOM 1126 C CA . ILE A 1 149 ? -17.291 5.741 15.657 1.00 96.19 149 ILE A CA 1
ATOM 1127 C C . ILE A 1 149 ? -16.628 5.677 14.277 1.00 96.19 149 ILE A C 1
ATOM 1129 O O . ILE A 1 149 ? -16.690 4.644 13.607 1.00 96.19 149 ILE A O 1
ATOM 1133 N N . SER A 1 150 ? -15.986 6.772 13.871 1.00 94.06 150 SER A N 1
ATOM 1134 C CA . SER A 1 150 ? -15.193 6.821 12.641 1.00 94.06 150 SER A CA 1
ATOM 1135 C C . SER A 1 150 ? -13.830 6.163 12.866 1.00 94.06 150 SER A C 1
ATOM 1137 O O . SER A 1 150 ? -13.128 6.506 13.821 1.00 94.06 150 SER A O 1
ATOM 1139 N N . LEU A 1 151 ? -13.456 5.207 12.015 1.00 94.75 151 LEU A N 1
ATOM 1140 C CA . LEU A 1 151 ? -12.158 4.534 12.048 1.00 94.75 151 LEU A CA 1
ATOM 1141 C C . LEU A 1 151 ? -11.215 5.215 11.049 1.00 94.75 151 LEU A C 1
ATOM 1143 O O . LEU A 1 151 ? -11.483 5.181 9.851 1.00 94.75 151 LEU A O 1
ATOM 1147 N N . LYS A 1 152 ? -10.103 5.800 11.507 1.00 91.50 152 LYS A N 1
ATOM 1148 C CA . LYS A 1 152 ? -9.130 6.472 10.625 1.00 91.50 152 LYS A CA 1
ATOM 1149 C C . LYS A 1 152 ? -8.169 5.481 9.967 1.00 91.50 152 LYS A C 1
ATOM 1151 O O . LYS A 1 152 ? -7.822 4.460 10.564 1.00 91.50 152 LYS A O 1
ATOM 1156 N N . HIS A 1 153 ? -7.752 5.786 8.739 1.00 89.94 153 HIS A N 1
ATOM 1157 C CA . HIS A 1 153 ? -6.869 4.959 7.912 1.00 89.94 153 HIS A CA 1
ATOM 1158 C C . HIS A 1 153 ? -5.451 4.945 8.514 1.00 89.94 153 HIS A C 1
ATOM 1160 O O . HIS A 1 153 ? -4.856 6.000 8.721 1.00 89.94 153 HIS A O 1
ATOM 1166 N N . ILE A 1 154 ? -4.872 3.771 8.790 1.00 92.88 154 ILE A N 1
ATOM 1167 C CA . ILE A 1 154 ? -3.533 3.680 9.422 1.00 92.88 154 ILE A CA 1
ATOM 1168 C C . ILE A 1 154 ? -2.378 3.525 8.425 1.00 92.88 154 ILE A C 1
ATOM 1170 O O . ILE A 1 154 ? -1.216 3.543 8.822 1.00 92.88 154 ILE A O 1
ATOM 1174 N N . VAL A 1 155 ? -2.685 3.356 7.138 1.00 92.62 155 VAL A N 1
ATOM 1175 C CA . VAL A 1 155 ? -1.702 3.129 6.065 1.00 92.62 155 VAL A CA 1
ATOM 1176 C C . VAL A 1 155 ? -1.661 4.311 5.093 1.00 92.62 155 VAL A C 1
ATOM 1178 O O . VAL A 1 155 ? -2.659 5.013 4.929 1.00 92.62 155 VAL A O 1
ATOM 1181 N N . ALA A 1 156 ? -0.529 4.536 4.430 1.00 90.38 156 ALA A N 1
ATOM 1182 C CA . ALA A 1 156 ? -0.428 5.495 3.330 1.00 90.38 156 ALA A CA 1
ATOM 1183 C C . ALA A 1 156 ? -0.799 4.820 1.997 1.00 90.38 156 ALA A C 1
ATOM 1185 O O . ALA A 1 156 ? -0.540 3.627 1.810 1.00 90.38 156 ALA A O 1
ATOM 1186 N N . LYS A 1 157 ? -1.382 5.580 1.062 1.00 90.50 157 LYS A N 1
ATOM 1187 C CA . LYS A 1 157 ? -1.540 5.182 -0.349 1.00 90.50 157 LYS A CA 1
ATOM 1188 C C . LYS A 1 157 ? -0.354 5.748 -1.127 1.00 90.50 157 LYS A C 1
ATOM 1190 O O . LYS A 1 157 ? -0.153 6.959 -1.115 1.00 90.50 157 LYS A O 1
ATOM 1195 N N . VAL A 1 158 ? 0.431 4.908 -1.790 1.00 91.25 158 VAL A N 1
ATOM 1196 C CA . VAL A 1 158 ? 1.528 5.352 -2.666 1.00 91.25 158 VAL A CA 1
ATOM 1197 C C . VAL A 1 158 ? 1.139 5.041 -4.103 1.00 91.25 158 VAL A C 1
ATOM 1199 O O . VAL A 1 158 ? 0.771 3.906 -4.396 1.00 91.25 158 VAL A O 1
ATOM 1202 N N . SER A 1 159 ? 1.210 6.033 -4.987 1.00 92.25 159 SER A N 1
ATOM 1203 C CA . SER A 1 159 ? 0.999 5.885 -6.431 1.00 92.25 159 SER A CA 1
ATOM 1204 C C . SER A 1 159 ? 2.282 6.177 -7.193 1.00 92.25 159 SER A C 1
ATOM 1206 O O . SER A 1 159 ? 2.983 7.131 -6.858 1.00 92.25 159 SER A O 1
ATOM 1208 N N . LEU A 1 160 ? 2.551 5.410 -8.250 1.00 94.00 160 LEU A N 1
ATOM 1209 C CA . LEU A 1 160 ? 3.531 5.793 -9.264 1.00 94.00 160 LEU A CA 1
ATOM 1210 C C . LEU A 1 160 ? 2.814 6.501 -10.411 1.00 94.00 160 LEU A C 1
ATOM 1212 O O . LEU A 1 160 ? 1.836 5.972 -10.942 1.00 94.00 160 LEU A O 1
ATOM 1216 N N . ARG A 1 161 ? 3.315 7.673 -10.805 1.00 94.56 161 ARG A N 1
ATOM 1217 C CA . ARG A 1 161 ? 2.804 8.443 -11.943 1.00 94.56 161 ARG A CA 1
ATOM 1218 C C . ARG A 1 161 ? 3.918 8.697 -12.943 1.00 94.56 161 ARG A C 1
ATOM 1220 O O . ARG A 1 161 ? 4.918 9.326 -12.608 1.00 94.56 161 ARG A O 1
ATOM 1227 N N . HIS A 1 162 ? 3.726 8.259 -14.179 1.00 94.88 162 HIS A N 1
ATOM 1228 C CA . HIS A 1 162 ? 4.561 8.742 -15.263 1.00 94.88 162 HIS A CA 1
ATOM 1229 C C . HIS A 1 162 ? 4.244 10.216 -15.543 1.00 94.88 162 HIS A C 1
ATOM 1231 O O . HIS A 1 162 ? 3.073 10.592 -15.572 1.00 94.88 162 HIS A O 1
ATOM 1237 N N . ASN A 1 163 ? 5.271 11.047 -15.716 1.00 93.31 163 ASN A N 1
ATOM 1238 C CA . ASN A 1 163 ? 5.132 12.501 -15.833 1.00 93.31 163 ASN A CA 1
ATOM 1239 C C . ASN A 1 163 ? 4.956 13.026 -17.272 1.00 93.31 163 ASN A C 1
ATOM 1241 O O . ASN A 1 163 ? 4.587 14.184 -17.443 1.00 93.31 163 ASN A O 1
ATOM 1245 N N . GLY A 1 164 ? 5.193 12.203 -18.297 1.00 90.62 164 GLY A N 1
ATOM 1246 C CA . GLY A 1 164 ? 5.043 12.591 -19.700 1.00 90.62 164 GLY A CA 1
ATOM 1247 C C . GLY A 1 164 ? 6.238 13.306 -20.338 1.00 90.62 164 GLY A C 1
ATOM 1248 O O . GLY A 1 164 ? 6.092 13.771 -21.468 1.00 90.62 164 GLY A O 1
ATOM 1249 N N . ASP A 1 165 ? 7.399 13.403 -19.674 1.00 88.25 165 ASP A N 1
ATOM 1250 C CA . ASP A 1 165 ? 8.596 14.046 -20.255 1.00 88.25 165 ASP A CA 1
ATOM 1251 C C . ASP A 1 165 ? 9.124 13.295 -21.496 1.00 88.25 165 ASP A C 1
ATOM 1253 O O . ASP A 1 165 ? 9.651 13.907 -22.426 1.00 88.25 165 ASP A O 1
ATOM 1257 N N . ASN A 1 166 ? 8.970 11.968 -21.518 1.00 87.44 166 ASN A N 1
ATOM 1258 C CA . ASN A 1 166 ? 9.403 11.064 -22.582 1.00 87.44 166 ASN A CA 1
ATOM 1259 C C . ASN A 1 166 ? 8.404 9.911 -22.719 1.00 87.44 166 ASN A C 1
ATOM 1261 O O . ASN A 1 166 ? 7.877 9.443 -21.718 1.00 87.44 166 ASN A O 1
ATOM 1265 N N . THR A 1 167 ? 8.195 9.384 -23.929 1.00 89.56 167 THR A N 1
ATOM 1266 C CA . THR A 1 167 ? 7.342 8.199 -24.121 1.00 89.56 167 THR A CA 1
ATOM 1267 C C . THR A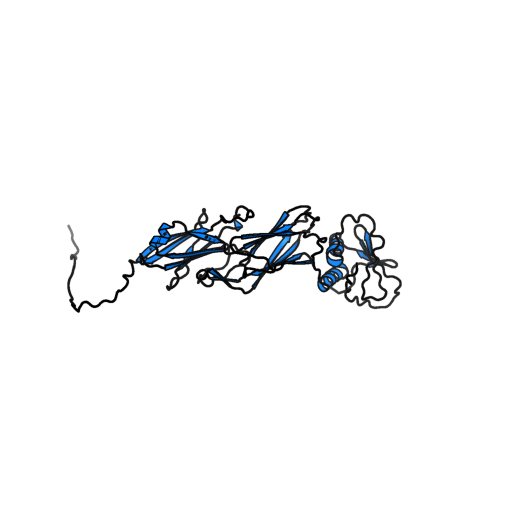 1 167 ? 7.862 6.996 -23.328 1.00 89.56 167 THR A C 1
ATOM 1269 O O . THR A 1 167 ? 8.986 6.544 -23.552 1.00 89.56 167 THR A O 1
ATOM 1272 N N . PHE A 1 168 ? 7.025 6.462 -22.438 1.00 91.31 168 PHE A N 1
ATOM 1273 C CA . PHE A 1 168 ? 7.240 5.200 -21.733 1.00 91.31 168 PHE A CA 1
ATOM 1274 C C . PHE A 1 168 ? 6.421 4.095 -22.418 1.00 91.31 168 PHE A C 1
ATOM 1276 O O . PHE A 1 168 ? 5.194 4.186 -22.467 1.00 91.31 168 PHE A O 1
ATOM 1283 N N . SER A 1 169 ? 7.089 3.069 -22.959 1.00 89.81 169 SER A N 1
ATOM 1284 C CA . SER A 1 169 ? 6.452 2.022 -23.779 1.00 89.81 169 SER A CA 1
ATOM 1285 C C . SER A 1 169 ? 6.604 0.610 -23.189 1.00 89.81 169 SER A C 1
ATOM 1287 O O . SER A 1 169 ? 7.373 -0.190 -23.733 1.00 89.81 169 SER A O 1
ATOM 1289 N N . PRO A 1 170 ? 5.921 0.287 -22.074 1.00 89.38 170 PRO A N 1
ATOM 1290 C CA . PRO A 1 170 ? 5.939 -1.056 -21.508 1.00 89.38 170 PRO A CA 1
ATOM 1291 C C . PRO A 1 170 ? 5.222 -2.055 -22.427 1.00 89.38 170 PRO A C 1
ATOM 1293 O O . PRO A 1 170 ? 4.215 -1.740 -23.072 1.00 89.38 170 PRO A O 1
ATOM 1296 N N . LYS A 1 171 ? 5.744 -3.277 -22.471 1.00 86.88 171 LYS A N 1
ATOM 1297 C CA . LYS A 1 171 ? 5.190 -4.406 -23.219 1.00 86.88 171 LYS A CA 1
ATOM 1298 C C . LYS A 1 171 ? 4.254 -5.233 -22.351 1.00 86.88 171 LYS A C 1
ATOM 1300 O O . LYS A 1 171 ? 4.284 -5.179 -21.122 1.00 86.88 171 LYS A O 1
ATOM 1305 N N . LYS A 1 172 ? 3.435 -6.056 -22.996 1.00 87.75 172 LYS A N 1
ATOM 1306 C CA . LYS A 1 172 ? 2.643 -7.066 -22.302 1.00 87.75 172 LYS A CA 1
ATOM 1307 C C . LYS A 1 172 ? 3.549 -8.022 -21.510 1.00 87.75 172 LYS A C 1
ATOM 1309 O O . LYS A 1 172 ? 4.554 -8.504 -22.016 1.00 87.75 172 LYS A O 1
ATOM 1314 N N . ASP A 1 173 ? 3.106 -8.356 -20.301 1.00 88.25 173 ASP A N 1
ATOM 1315 C CA . ASP A 1 173 ? 3.774 -9.209 -19.312 1.00 88.25 173 ASP A CA 1
ATOM 1316 C C . ASP A 1 173 ? 5.066 -8.613 -18.702 1.00 88.25 173 ASP A C 1
ATOM 1318 O O . ASP A 1 173 ? 5.659 -9.248 -17.828 1.00 88.25 173 ASP A O 1
ATOM 1322 N N . ASP A 1 174 ? 5.452 -7.374 -19.054 1.00 87.62 174 ASP A N 1
ATOM 1323 C CA . ASP A 1 174 ? 6.487 -6.622 -18.329 1.00 87.62 174 ASP A CA 1
ATOM 1324 C C . ASP A 1 174 ? 6.083 -6.403 -16.866 1.00 87.62 174 ASP A C 1
ATOM 1326 O O . ASP A 1 174 ? 4.907 -6.198 -16.551 1.00 87.62 174 ASP A O 1
ATOM 1330 N N . VAL A 1 175 ? 7.067 -6.386 -15.962 1.00 92.12 175 VAL A N 1
ATOM 1331 C CA . VAL A 1 175 ? 6.849 -6.193 -14.521 1.00 92.12 175 VAL A CA 1
ATOM 1332 C C . VAL A 1 175 ? 7.611 -4.965 -14.027 1.00 92.12 175 VAL A C 1
ATOM 1334 O O . VAL A 1 175 ? 8.830 -4.873 -14.167 1.00 92.12 175 VAL A O 1
ATOM 1337 N N . MET A 1 176 ? 6.882 -4.049 -13.391 1.00 94.25 176 MET A N 1
ATOM 1338 C CA . MET A 1 176 ? 7.436 -2.998 -12.541 1.00 94.25 176 MET A CA 1
ATOM 1339 C C . MET A 1 176 ? 7.305 -3.418 -11.075 1.00 94.25 176 MET A C 1
ATOM 1341 O O . MET A 1 176 ? 6.218 -3.802 -10.636 1.00 94.25 176 MET A O 1
ATOM 1345 N N . THR A 1 177 ? 8.389 -3.319 -10.311 1.00 95.81 177 THR A N 1
ATOM 1346 C CA . THR A 1 177 ? 8.428 -3.697 -8.892 1.00 95.81 177 THR A CA 1
ATOM 1347 C C . THR A 1 177 ? 8.688 -2.469 -8.025 1.00 95.81 177 THR A C 1
ATOM 1349 O O . THR A 1 177 ? 9.505 -1.620 -8.370 1.00 95.81 177 THR A O 1
ATOM 1352 N N . VAL A 1 178 ? 7.998 -2.370 -6.889 1.00 96.12 178 VAL A N 1
ATOM 1353 C CA . VAL A 1 178 ? 8.146 -1.297 -5.899 1.00 96.12 178 VAL A CA 1
ATOM 1354 C C . VAL A 1 178 ? 8.452 -1.915 -4.540 1.00 96.12 178 VAL A C 1
ATOM 1356 O O . VAL A 1 178 ? 7.654 -2.686 -4.007 1.00 96.12 178 VAL A O 1
ATOM 1359 N N . THR A 1 179 ? 9.602 -1.558 -3.978 1.00 95.38 179 THR A N 1
ATOM 1360 C CA . THR A 1 179 ? 10.198 -2.209 -2.810 1.00 95.38 179 THR A CA 1
ATOM 1361 C C . THR A 1 179 ? 10.511 -1.172 -1.735 1.00 95.38 179 THR A C 1
ATOM 1363 O O . THR A 1 179 ? 11.396 -0.329 -1.906 1.00 95.38 179 THR A O 1
ATOM 1366 N N . LEU A 1 180 ? 9.775 -1.226 -0.620 1.00 94.12 180 LEU A N 1
ATOM 1367 C CA . LEU A 1 180 ? 9.798 -0.210 0.442 1.00 94.12 180 LEU A CA 1
ATOM 1368 C C . LEU A 1 180 ? 9.621 -0.803 1.857 1.00 94.12 180 LEU A C 1
ATOM 1370 O O . LEU A 1 180 ? 9.015 -1.867 2.004 1.00 94.12 180 LEU A O 1
ATOM 1374 N N . PRO A 1 181 ? 10.109 -0.141 2.925 1.00 92.88 181 PRO A N 1
ATOM 1375 C CA . PRO A 1 181 ? 9.865 -0.549 4.308 1.00 92.88 181 PRO A CA 1
ATOM 1376 C C . PRO A 1 181 ? 8.370 -0.651 4.648 1.00 92.88 181 PRO A C 1
ATOM 1378 O O . PRO A 1 181 ? 7.582 0.231 4.316 1.00 92.88 181 PRO A O 1
ATOM 1381 N N . CYS A 1 182 ? 7.976 -1.704 5.368 1.00 93.25 182 CYS A N 1
ATOM 1382 C CA . CYS A 1 182 ? 6.604 -1.885 5.842 1.00 93.25 182 CYS A CA 1
ATOM 1383 C C . CYS A 1 182 ? 6.584 -2.587 7.206 1.00 93.25 182 CYS A C 1
ATOM 1385 O O . CYS A 1 182 ? 7.226 -3.620 7.411 1.00 93.25 182 CYS A O 1
ATOM 1387 N N . ALA A 1 183 ? 5.804 -2.065 8.149 1.00 93.56 183 ALA A N 1
ATOM 1388 C CA . ALA A 1 183 ? 5.534 -2.765 9.399 1.00 93.56 183 ALA A CA 1
ATOM 1389 C C . ALA A 1 183 ? 4.700 -4.037 9.155 1.00 93.56 183 ALA A C 1
ATOM 1391 O O . ALA A 1 183 ? 3.874 -4.084 8.242 1.00 93.56 183 ALA A O 1
ATOM 1392 N N . THR A 1 184 ? 4.899 -5.069 9.983 1.00 91.94 184 THR A N 1
ATOM 1393 C CA . THR A 1 184 ? 4.135 -6.333 9.888 1.00 91.94 184 THR A CA 1
ATOM 1394 C C . THR A 1 184 ? 3.077 -6.488 10.982 1.00 91.94 184 THR A C 1
ATOM 1396 O O . THR A 1 184 ? 2.176 -7.319 10.849 1.00 91.94 184 THR A O 1
ATOM 1399 N N . THR A 1 185 ? 3.131 -5.659 12.031 1.00 93.56 185 THR A N 1
ATOM 1400 C CA . THR A 1 185 ? 2.124 -5.603 13.099 1.00 93.56 185 THR A CA 1
ATOM 1401 C C . THR A 1 185 ? 1.778 -4.169 13.496 1.00 93.56 185 THR A C 1
ATOM 1403 O O . THR A 1 185 ? 2.613 -3.266 13.389 1.00 93.56 185 THR A O 1
ATOM 1406 N N . TYR A 1 186 ? 0.559 -3.977 14.003 1.00 95.06 186 TYR A N 1
ATOM 1407 C CA . TYR A 1 186 ? 0.072 -2.717 14.566 1.00 95.06 186 TYR A CA 1
ATOM 1408 C C . TYR A 1 186 ? -0.548 -2.932 15.952 1.00 95.06 186 TYR A C 1
ATOM 1410 O O . TYR A 1 186 ? -1.282 -3.895 16.169 1.00 95.06 186 TYR A O 1
ATOM 1418 N N . ASP A 1 187 ? -0.269 -2.017 16.875 1.00 95.00 187 ASP A N 1
ATOM 1419 C CA . ASP A 1 187 ? -0.844 -1.982 18.219 1.00 95.00 187 ASP A CA 1
ATOM 1420 C C . ASP A 1 187 ? -1.926 -0.895 18.284 1.00 95.00 187 ASP A C 1
ATOM 1422 O O . ASP A 1 187 ? -1.614 0.294 18.222 1.00 95.00 187 ASP A O 1
ATOM 1426 N N . VAL A 1 188 ? -3.198 -1.283 18.429 1.00 96.19 188 VAL A N 1
ATOM 1427 C CA . VAL A 1 188 ? -4.323 -0.335 18.532 1.00 96.19 188 VAL A CA 1
ATOM 1428 C C . VAL A 1 188 ? -4.334 0.411 19.873 1.00 96.19 188 VAL A C 1
ATOM 1430 O O . VAL A 1 188 ? -4.772 1.560 19.929 1.00 96.19 188 VAL A O 1
ATOM 1433 N N . SER A 1 189 ? -3.813 -0.185 20.951 1.00 94.25 189 SER A N 1
ATOM 1434 C CA . SER A 1 189 ? -3.730 0.450 22.273 1.00 94.25 189 SER A CA 1
ATOM 1435 C C . SER A 1 189 ? -2.718 1.595 22.275 1.00 94.25 189 SER A C 1
ATOM 1437 O O . SER A 1 189 ? -3.016 2.691 22.762 1.00 94.25 189 SER A O 1
ATOM 1439 N N . ASN A 1 190 ? -1.537 1.378 21.696 1.00 93.25 190 ASN A N 1
ATOM 1440 C CA . ASN A 1 190 ? -0.490 2.401 21.604 1.00 93.25 190 ASN A CA 1
ATOM 1441 C C . ASN A 1 190 ? -0.558 3.246 20.318 1.00 93.25 190 ASN A C 1
ATOM 1443 O O . ASN A 1 190 ? 0.032 4.320 20.281 1.00 93.25 190 ASN A O 1
ATOM 1447 N N . GLN A 1 191 ? -1.346 2.827 19.320 1.00 92.38 191 GLN A N 1
ATOM 1448 C CA . GLN A 1 191 ? -1.458 3.429 17.979 1.00 92.38 191 GLN A CA 1
ATOM 1449 C C . GLN A 1 191 ? -0.130 3.429 17.197 1.00 92.38 191 GLN A C 1
ATOM 1451 O O . GLN A 1 191 ? 0.178 4.358 16.453 1.00 92.38 191 GLN A O 1
ATOM 1456 N N . THR A 1 192 ? 0.658 2.362 17.358 1.00 91.94 192 THR A N 1
ATOM 1457 C CA . THR A 1 192 ? 2.021 2.239 16.817 1.00 91.94 192 THR A CA 1
ATOM 1458 C C . THR A 1 192 ? 2.179 1.046 15.880 1.00 91.94 192 THR A C 1
ATOM 1460 O O . THR A 1 192 ? 1.836 -0.085 16.230 1.00 91.94 192 THR A O 1
ATOM 1463 N N . ALA A 1 193 ? 2.788 1.280 14.718 1.00 91.88 193 ALA A N 1
ATOM 1464 C CA . ALA A 1 193 ? 3.267 0.235 13.817 1.00 91.88 193 ALA A CA 1
ATOM 1465 C C . ALA A 1 193 ? 4.627 -0.322 14.291 1.00 91.88 193 ALA A C 1
ATOM 1467 O O . ALA A 1 193 ? 5.450 0.422 14.820 1.00 91.88 193 ALA A O 1
ATOM 1468 N N . THR A 1 194 ? 4.888 -1.623 14.110 1.00 86.88 194 THR A N 1
ATOM 1469 C CA . THR A 1 194 ? 6.171 -2.253 14.495 1.00 86.88 194 THR A CA 1
ATOM 1470 C C . THR A 1 194 ? 7.000 -2.670 13.279 1.00 86.88 194 THR A C 1
ATOM 1472 O O . THR A 1 194 ? 6.597 -3.515 12.473 1.00 86.88 194 THR A O 1
ATOM 1475 N N . VAL A 1 195 ? 8.203 -2.101 13.178 1.00 69.75 195 VAL A N 1
ATOM 1476 C CA . VAL A 1 195 ? 9.152 -2.302 12.071 1.00 69.75 195 VAL A CA 1
ATOM 1477 C C . VAL A 1 195 ? 9.686 -3.734 12.047 1.00 69.75 195 VAL A C 1
ATOM 1479 O O . VAL A 1 195 ? 10.263 -4.195 13.030 1.00 69.75 195 VAL A O 1
ATOM 1482 N N . SER A 1 196 ? 9.492 -4.455 10.939 1.00 66.94 196 SER A N 1
ATOM 1483 C CA . SER A 1 196 ? 9.962 -5.849 10.815 1.00 66.94 196 SER A CA 1
ATOM 1484 C C . SER A 1 196 ? 10.011 -6.415 9.386 1.00 66.94 196 SER A C 1
ATOM 1486 O O . SER A 1 196 ? 10.249 -7.611 9.231 1.00 66.94 196 SER A O 1
ATOM 1488 N N . GLY A 1 197 ? 9.823 -5.607 8.334 1.00 78.06 197 GLY A N 1
ATOM 1489 C CA . GLY A 1 197 ? 9.888 -6.122 6.967 1.00 78.06 197 GLY A CA 1
ATOM 1490 C C . GLY A 1 197 ? 10.005 -5.074 5.864 1.00 78.06 197 GLY A C 1
ATOM 1491 O O . GLY A 1 197 ? 9.844 -3.871 6.073 1.00 78.06 197 GLY A O 1
ATOM 1492 N N . THR A 1 198 ? 10.257 -5.594 4.668 1.00 89.81 198 THR A N 1
ATOM 1493 C CA . THR A 1 198 ? 10.110 -4.908 3.383 1.00 89.81 198 THR A CA 1
ATOM 1494 C C . THR A 1 198 ? 8.802 -5.382 2.753 1.00 89.81 198 THR A C 1
ATOM 1496 O O . THR A 1 198 ? 8.427 -6.545 2.916 1.00 89.81 198 THR A O 1
ATOM 1499 N N . TYR A 1 199 ? 8.095 -4.499 2.058 1.00 92.75 199 TYR A N 1
ATOM 1500 C CA . TYR A 1 199 ? 7.016 -4.849 1.143 1.00 92.75 199 TYR A CA 1
ATOM 1501 C C . TYR A 1 199 ? 7.547 -4.760 -0.287 1.00 92.75 199 TYR A C 1
ATOM 1503 O O . TYR A 1 199 ? 8.144 -3.754 -0.658 1.00 92.75 199 TYR A O 1
ATOM 1511 N N . GLU A 1 200 ? 7.335 -5.823 -1.054 1.00 95.38 200 GLU A N 1
ATOM 1512 C CA . GLU A 1 200 ? 7.542 -5.881 -2.496 1.00 95.38 200 GLU A CA 1
ATOM 1513 C C . GLU A 1 200 ? 6.162 -5.920 -3.169 1.00 95.38 200 GLU A C 1
ATOM 1515 O O . GLU A 1 200 ? 5.357 -6.819 -2.912 1.00 95.38 200 GLU A O 1
ATOM 1520 N N . PHE A 1 201 ? 5.866 -4.913 -3.986 1.00 95.25 201 PHE A N 1
ATOM 1521 C CA . PHE A 1 201 ? 4.646 -4.806 -4.779 1.00 95.25 201 PHE A CA 1
ATOM 1522 C C . PHE A 1 201 ? 5.001 -4.900 -6.261 1.00 95.25 201 PHE A C 1
ATOM 1524 O O . PHE A 1 201 ? 5.870 -4.169 -6.728 1.00 95.25 201 PHE A O 1
ATOM 1531 N N . THR A 1 202 ? 4.309 -5.756 -7.009 1.00 96.00 202 THR A N 1
ATOM 1532 C CA . THR A 1 202 ? 4.509 -5.921 -8.452 1.00 96.00 202 THR A CA 1
ATOM 1533 C C . THR A 1 202 ? 3.293 -5.441 -9.239 1.00 96.00 202 THR A C 1
ATOM 1535 O O . THR A 1 202 ? 2.145 -5.737 -8.905 1.00 96.00 202 THR A O 1
ATOM 1538 N N . HIS A 1 203 ? 3.556 -4.708 -10.316 1.00 95.12 203 HIS A N 1
ATOM 1539 C CA . HIS A 1 203 ? 2.586 -4.327 -11.332 1.00 95.12 203 HIS A CA 1
ATOM 1540 C C . HIS A 1 203 ? 2.998 -4.966 -12.659 1.00 95.12 203 HIS A C 1
ATOM 1542 O O . HIS A 1 203 ? 4.078 -4.678 -13.172 1.00 95.12 203 HIS A O 1
ATOM 1548 N N . THR A 1 204 ? 2.144 -5.834 -13.203 1.00 95.38 204 THR A N 1
ATOM 1549 C CA . THR A 1 204 ? 2.355 -6.470 -14.509 1.00 95.38 204 THR A CA 1
ATOM 1550 C C . THR A 1 204 ? 1.510 -5.768 -15.564 1.00 95.38 204 THR A C 1
ATOM 1552 O O . THR A 1 204 ? 0.288 -5.689 -15.416 1.00 95.38 204 THR A O 1
ATOM 1555 N N . PHE A 1 205 ? 2.141 -5.294 -16.636 1.00 92.12 205 PHE A N 1
ATOM 1556 C CA . PHE A 1 205 ? 1.451 -4.641 -17.746 1.00 92.12 205 PHE A CA 1
ATOM 1557 C C . PHE A 1 205 ? 0.677 -5.679 -18.574 1.00 92.12 205 PHE A C 1
ATOM 1559 O O . PHE A 1 205 ? 1.222 -6.689 -19.016 1.00 92.12 205 PHE A O 1
ATOM 1566 N N . THR A 1 206 ? -0.629 -5.472 -18.759 1.00 92.19 206 THR A N 1
ATOM 1567 C CA . THR A 1 206 ? -1.524 -6.486 -19.353 1.00 92.19 206 THR A CA 1
ATOM 1568 C C . THR A 1 206 ? -1.567 -6.481 -20.881 1.00 92.19 206 THR A C 1
ATOM 1570 O O . THR A 1 206 ? -2.021 -7.460 -21.478 1.00 92.19 206 THR A O 1
ATOM 1573 N N . GLU A 1 207 ? -1.114 -5.397 -21.507 1.00 90.25 207 GLU A N 1
ATOM 1574 C CA . GLU A 1 207 ? -1.087 -5.175 -22.954 1.00 90.25 207 GLU A CA 1
ATOM 1575 C C . GLU A 1 207 ? 0.044 -4.204 -23.332 1.00 90.25 207 GLU A C 1
ATOM 1577 O O . GLU A 1 207 ? 0.456 -3.383 -22.510 1.00 90.25 207 GLU A O 1
ATOM 1582 N N . ASP A 1 208 ? 0.542 -4.300 -24.568 1.00 87.12 208 ASP A N 1
ATOM 1583 C CA . ASP A 1 208 ? 1.555 -3.378 -25.093 1.00 87.12 208 ASP A CA 1
ATOM 1584 C C . ASP A 1 208 ? 1.000 -1.948 -25.123 1.00 87.12 208 ASP A C 1
ATOM 1586 O O . ASP A 1 208 ? -0.079 -1.708 -25.668 1.00 87.12 208 ASP A O 1
ATOM 1590 N N . SER A 1 209 ? 1.730 -0.997 -24.540 1.00 88.81 209 SER A N 1
ATOM 1591 C CA . SER A 1 209 ? 1.258 0.376 -24.332 1.00 88.81 209 SER A CA 1
ATOM 1592 C C . SER A 1 209 ? 2.290 1.413 -24.774 1.00 88.81 209 SER A C 1
ATOM 1594 O O . SER A 1 209 ? 3.490 1.177 -24.694 1.00 88.81 209 SER A O 1
ATOM 1596 N N . GLU A 1 210 ? 1.825 2.600 -25.174 1.00 91.50 210 GLU A N 1
ATOM 1597 C CA . GLU A 1 210 ? 2.656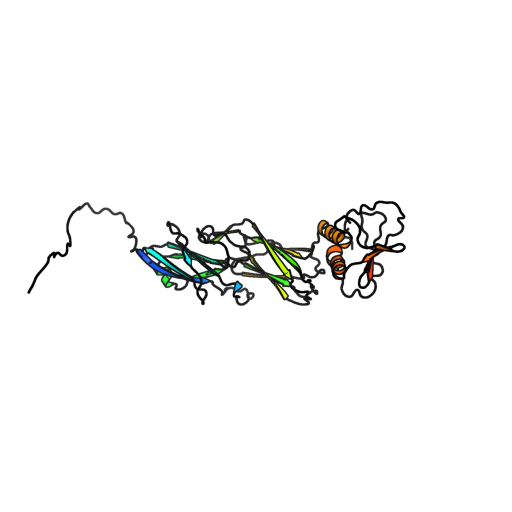 3.801 -25.333 1.00 91.50 210 GLU A CA 1
ATOM 1598 C C . GLU A 1 210 ? 2.078 4.927 -24.469 1.00 91.50 210 GLU A C 1
ATOM 1600 O O . GLU A 1 210 ? 0.977 5.423 -24.717 1.00 91.50 210 GLU A O 1
ATOM 1605 N N . ILE A 1 211 ? 2.811 5.331 -23.433 1.00 91.62 211 ILE A N 1
ATOM 1606 C CA . ILE A 1 211 ? 2.390 6.341 -22.462 1.00 91.62 211 ILE A CA 1
ATOM 1607 C C . ILE A 1 211 ? 3.179 7.623 -22.749 1.00 91.62 211 ILE A C 1
ATOM 1609 O O . ILE A 1 211 ? 4.347 7.749 -22.392 1.00 91.62 211 ILE A O 1
ATOM 1613 N N . THR A 1 212 ? 2.541 8.570 -23.443 1.00 90.75 212 THR A N 1
ATOM 1614 C CA . THR A 1 212 ? 3.161 9.803 -23.978 1.00 90.75 212 THR A CA 1
ATOM 1615 C C . THR A 1 212 ? 2.790 11.069 -23.186 1.00 90.75 212 THR A C 1
ATOM 1617 O O . THR A 1 212 ? 2.700 12.157 -23.759 1.00 90.75 212 THR A O 1
ATOM 1620 N N . GLY A 1 213 ? 2.439 10.937 -21.907 1.00 91.38 213 GLY A N 1
ATOM 1621 C CA . GLY A 1 213 ? 1.867 12.016 -21.096 1.00 91.38 213 GLY A CA 1
ATOM 1622 C C . GLY A 1 213 ? 1.634 11.588 -19.647 1.00 91.38 213 GLY A C 1
ATOM 1623 O O . GLY A 1 213 ? 1.867 10.428 -19.307 1.00 91.38 213 GLY A O 1
ATOM 1624 N N . GLU A 1 214 ? 1.160 12.508 -18.799 1.00 93.94 214 GLU A N 1
ATOM 1625 C CA . GLU A 1 214 ? 0.858 12.196 -17.395 1.00 93.94 214 GLU A CA 1
ATOM 1626 C C . GLU A 1 214 ? -0.131 11.026 -17.261 1.00 93.94 214 GLU A C 1
ATOM 1628 O O . GLU A 1 214 ? -1.254 11.096 -17.763 1.00 93.94 214 GLU A O 1
ATOM 1633 N N . SER A 1 215 ? 0.277 9.968 -16.556 1.00 92.94 215 SER A N 1
ATOM 1634 C CA . SER A 1 215 ? -0.549 8.778 -16.327 1.00 92.94 215 SER A CA 1
ATOM 1635 C C . SER A 1 215 ? -0.182 8.083 -15.017 1.00 92.94 215 SER A C 1
ATOM 1637 O O . SER A 1 215 ? 0.996 7.846 -14.745 1.00 92.94 215 SER A O 1
ATOM 1639 N N . ASP A 1 216 ? -1.180 7.725 -14.207 1.00 90.94 216 ASP A N 1
ATOM 1640 C CA . ASP A 1 216 ? -0.972 6.852 -13.048 1.00 90.94 216 ASP A CA 1
ATOM 1641 C C . ASP A 1 216 ? -0.725 5.414 -13.532 1.00 90.94 216 ASP A C 1
ATOM 1643 O O . ASP A 1 216 ? -1.518 4.865 -14.294 1.00 90.94 216 ASP A O 1
ATOM 1647 N N . LEU A 1 217 ? 0.378 4.806 -13.091 1.00 92.25 217 LEU A N 1
ATOM 1648 C CA . LEU A 1 217 ? 0.773 3.448 -13.481 1.00 92.25 217 LEU A CA 1
ATOM 1649 C C . LEU A 1 217 ? 0.196 2.409 -12.512 1.00 92.25 217 LEU A C 1
ATOM 1651 O O . LEU A 1 217 ? -0.403 1.414 -12.913 1.00 92.25 217 LEU A O 1
ATOM 1655 N N . CYS A 1 218 ? 0.365 2.644 -11.210 1.00 91.06 218 CYS A N 1
ATOM 1656 C CA . CYS A 1 218 ? -0.079 1.733 -10.161 1.00 91.06 218 CYS A CA 1
ATOM 1657 C C . CYS A 1 218 ? -0.273 2.459 -8.820 1.00 91.06 218 CYS A C 1
ATOM 1659 O O . CYS A 1 218 ? 0.186 3.589 -8.631 1.00 91.06 218 CYS A O 1
ATOM 1661 N N . SER A 1 219 ? -0.941 1.801 -7.866 1.00 91.12 219 SER A N 1
ATOM 1662 C CA . SER A 1 219 ? -1.012 2.259 -6.474 1.00 91.12 219 SER A CA 1
ATOM 1663 C C . SER A 1 219 ? -1.026 1.100 -5.482 1.00 91.12 219 SER A C 1
ATOM 1665 O O . SER A 1 219 ? -1.650 0.075 -5.753 1.00 91.12 219 SER A O 1
ATOM 1667 N N . LEU A 1 220 ? -0.409 1.299 -4.319 1.00 91.50 220 LEU A N 1
ATOM 1668 C CA . LEU A 1 220 ? -0.267 0.318 -3.243 1.00 91.50 220 LEU A CA 1
ATOM 1669 C C . LEU A 1 220 ? -0.532 0.940 -1.858 1.00 91.50 220 LEU A C 1
ATOM 1671 O O . LEU A 1 220 ? -0.450 2.158 -1.688 1.00 91.50 220 LEU A O 1
ATOM 1675 N N . TYR A 1 221 ? -0.804 0.093 -0.859 1.00 92.19 221 TYR A N 1
ATOM 1676 C CA . TYR A 1 221 ? -1.013 0.503 0.537 1.00 92.19 221 TYR A CA 1
ATOM 1677 C C . TYR A 1 221 ? 0.105 0.011 1.461 1.00 92.19 221 TYR A C 1
ATOM 1679 O O . TYR A 1 221 ? 0.396 -1.188 1.535 1.00 92.19 221 TYR A O 1
ATOM 1687 N N . VAL A 1 222 ? 0.710 0.941 2.205 1.00 92.69 222 VAL A N 1
ATOM 1688 C CA . VAL A 1 222 ? 1.855 0.680 3.088 1.00 92.69 222 VAL A CA 1
ATOM 1689 C C . VAL A 1 222 ? 1.581 1.137 4.520 1.00 92.69 222 VAL A C 1
ATOM 1691 O O . VAL A 1 222 ? 1.281 2.303 4.781 1.00 92.69 222 VAL A O 1
ATOM 1694 N N . LEU A 1 223 ? 1.718 0.211 5.474 1.00 94.25 223 LEU A N 1
ATOM 1695 C CA . LEU A 1 223 ? 1.796 0.545 6.894 1.00 94.25 223 LEU A CA 1
ATOM 1696 C C . LEU A 1 223 ? 3.229 1.006 7.179 1.00 94.25 223 LEU A C 1
ATOM 1698 O O . LEU A 1 223 ? 4.109 0.187 7.461 1.00 94.25 223 LEU A O 1
ATOM 1702 N N . ALA A 1 224 ? 3.469 2.306 7.017 1.00 90.38 224 ALA A N 1
ATOM 1703 C CA . ALA A 1 224 ? 4.805 2.878 7.098 1.00 90.38 224 ALA A CA 1
ATOM 1704 C C . ALA A 1 224 ? 5.428 2.663 8.495 1.00 90.38 224 ALA A C 1
ATOM 1706 O O . ALA A 1 224 ? 4.785 2.951 9.508 1.00 90.38 224 ALA A O 1
ATOM 1707 N N . PRO A 1 225 ? 6.668 2.149 8.580 1.00 84.81 225 PRO A N 1
ATOM 1708 C CA . PRO A 1 225 ? 7.355 1.934 9.852 1.00 84.81 225 PRO A CA 1
ATOM 1709 C C . PRO A 1 225 ? 7.958 3.207 10.468 1.00 84.81 225 PRO A C 1
ATOM 1711 O O . PRO A 1 225 ? 8.306 3.187 11.649 1.00 84.81 225 PRO A O 1
ATOM 1714 N N . SER A 1 226 ? 8.133 4.278 9.689 1.00 81.69 226 SER A N 1
ATOM 1715 C CA . SER A 1 226 ? 8.837 5.498 10.105 1.00 81.69 226 SER A CA 1
ATOM 1716 C C . SER A 1 226 ? 8.393 6.739 9.321 1.00 81.69 226 SER A C 1
ATOM 1718 O O . SER A 1 226 ? 7.864 6.638 8.216 1.00 81.69 226 SER A O 1
ATOM 1720 N N . ASP A 1 227 ? 8.671 7.928 9.866 1.00 79.94 227 ASP A N 1
ATOM 1721 C CA . ASP A 1 227 ? 8.359 9.230 9.240 1.00 79.94 227 ASP A CA 1
ATOM 1722 C C . ASP A 1 227 ? 9.220 9.554 8.003 1.00 79.94 227 ASP A C 1
ATOM 1724 O O . ASP A 1 227 ? 9.002 10.569 7.343 1.00 79.94 227 ASP A O 1
ATOM 1728 N N . ALA A 1 228 ? 10.203 8.706 7.702 1.00 84.50 228 ALA A N 1
ATOM 1729 C CA . ALA A 1 228 ? 11.058 8.738 6.523 1.00 84.50 228 ALA A CA 1
ATOM 1730 C C . ALA A 1 228 ? 11.292 7.291 6.062 1.00 84.50 228 ALA A C 1
ATOM 1732 O O . ALA A 1 228 ? 11.560 6.416 6.890 1.00 84.50 228 ALA A O 1
ATOM 1733 N N . ASN A 1 229 ? 11.149 7.037 4.761 1.00 88.62 229 ASN A N 1
ATOM 1734 C CA . ASN A 1 229 ? 11.203 5.710 4.151 1.00 88.62 229 ASN A CA 1
ATOM 1735 C C . ASN A 1 229 ? 11.904 5.808 2.797 1.00 88.62 229 ASN A C 1
ATOM 1737 O O . ASN A 1 229 ? 11.663 6.754 2.046 1.00 88.62 229 ASN A O 1
ATOM 1741 N N . ASP A 1 230 ? 12.717 4.813 2.466 1.00 92.25 230 ASP A N 1
ATOM 1742 C CA . ASP A 1 230 ? 13.372 4.736 1.163 1.00 92.25 230 ASP A CA 1
ATOM 1743 C C . ASP A 1 230 ? 12.553 3.816 0.249 1.00 92.25 230 ASP A C 1
ATOM 1745 O O . ASP A 1 230 ? 12.215 2.694 0.631 1.00 92.25 230 ASP A O 1
ATOM 1749 N N . VAL A 1 231 ? 12.203 4.292 -0.945 1.00 94.69 231 VAL A N 1
ATOM 1750 C CA . VAL A 1 231 ? 11.461 3.523 -1.952 1.00 94.69 231 VAL A CA 1
ATOM 1751 C C . VAL A 1 231 ? 12.395 3.194 -3.098 1.00 94.69 231 VAL A C 1
ATOM 1753 O O . VAL A 1 231 ? 12.980 4.091 -3.700 1.00 94.69 231 VAL A O 1
ATOM 1756 N N . ASN A 1 232 ? 12.488 1.912 -3.427 1.00 95.19 232 ASN A N 1
ATOM 1757 C CA . ASN A 1 232 ? 13.179 1.446 -4.618 1.00 95.19 232 ASN A CA 1
ATOM 1758 C C . ASN A 1 232 ? 12.130 1.025 -5.648 1.00 95.19 232 ASN A C 1
ATOM 1760 O O . ASN A 1 232 ? 11.169 0.339 -5.304 1.00 95.19 232 ASN A O 1
ATOM 1764 N N . ILE A 1 233 ? 12.301 1.443 -6.896 1.00 95.38 233 ILE A N 1
ATOM 1765 C CA . ILE A 1 233 ? 11.468 1.042 -8.031 1.00 95.38 233 ILE A CA 1
ATOM 1766 C C . ILE A 1 233 ? 12.390 0.339 -9.022 1.00 95.38 233 ILE A C 1
ATOM 1768 O O . ILE A 1 233 ? 13.470 0.857 -9.300 1.00 95.38 233 ILE A O 1
ATOM 1772 N N . SER A 1 234 ? 11.986 -0.803 -9.569 1.00 91.69 234 SER A N 1
ATOM 1773 C CA . SER A 1 234 ? 12.691 -1.436 -10.684 1.00 91.69 234 SER A CA 1
ATOM 1774 C C . SER A 1 234 ? 11.764 -1.742 -11.854 1.00 91.69 234 SER A C 1
ATOM 1776 O O . SER A 1 234 ? 10.577 -2.024 -11.678 1.00 91.69 234 SER A O 1
ATOM 1778 N N . PHE A 1 235 ? 12.320 -1.660 -13.058 1.00 89.44 235 PHE A N 1
ATOM 1779 C CA . PHE A 1 235 ? 11.654 -1.989 -14.313 1.00 89.44 235 PHE A CA 1
ATOM 1780 C C . PHE A 1 235 ? 12.702 -2.523 -15.295 1.00 89.44 235 PHE A C 1
ATOM 1782 O O . PHE A 1 235 ? 13.765 -1.920 -15.445 1.00 89.44 235 PHE A O 1
ATOM 1789 N N . HIS A 1 236 ? 12.445 -3.688 -15.898 1.00 84.00 236 HIS A N 1
ATOM 1790 C CA . HIS A 1 236 ? 13.479 -4.509 -16.551 1.00 84.00 236 HIS A CA 1
ATOM 1791 C C . HIS A 1 236 ? 14.725 -4.652 -15.658 1.00 84.00 236 HIS A C 1
ATOM 1793 O O . HIS A 1 236 ? 14.617 -5.188 -14.554 1.00 84.00 236 HIS A O 1
ATOM 1799 N N . ASN A 1 237 ? 15.890 -4.168 -16.095 1.00 77.88 237 ASN A N 1
ATOM 1800 C CA . ASN A 1 237 ? 17.125 -4.149 -15.306 1.00 77.88 237 ASN A CA 1
ATOM 1801 C C . ASN A 1 237 ? 17.475 -2.769 -14.703 1.00 77.88 237 ASN A C 1
ATOM 1803 O O . ASN A 1 237 ? 18.522 -2.627 -14.065 1.00 77.88 237 ASN A O 1
ATOM 1807 N N . HIS A 1 238 ? 16.608 -1.771 -14.879 1.00 83.62 238 HIS A N 1
ATOM 1808 C CA . HIS A 1 238 ? 16.772 -0.427 -14.340 1.00 83.62 238 HIS A CA 1
ATOM 1809 C C . HIS A 1 238 ? 16.236 -0.332 -12.903 1.00 83.62 238 HIS A C 1
ATOM 1811 O O . HIS A 1 238 ? 15.219 -0.941 -12.564 1.00 83.62 238 HIS A O 1
ATOM 1817 N N . GLN A 1 239 ? 16.903 0.456 -12.056 1.00 89.56 239 GLN A N 1
ATOM 1818 C CA . GLN A 1 239 ? 16.543 0.699 -10.657 1.00 89.56 239 GLN A CA 1
ATOM 1819 C C . GLN A 1 239 ? 16.583 2.198 -10.316 1.00 89.56 239 GLN A C 1
ATOM 1821 O O . GLN A 1 239 ? 17.471 2.928 -10.746 1.00 89.56 239 GLN A O 1
ATOM 1826 N N . LEU A 1 240 ? 15.609 2.664 -9.538 1.00 91.56 240 LEU A N 1
ATOM 1827 C CA . LEU A 1 240 ? 15.485 4.029 -9.024 1.00 91.56 240 LEU A CA 1
ATOM 1828 C C . LEU A 1 240 ? 15.354 3.956 -7.506 1.00 91.56 240 LEU A C 1
ATOM 1830 O O . LEU A 1 240 ? 14.426 3.320 -7.013 1.00 91.56 240 LEU A O 1
ATOM 1834 N N . SER A 1 241 ? 16.231 4.636 -6.766 1.00 92.44 241 SER A N 1
ATOM 1835 C CA . SER A 1 241 ? 16.125 4.755 -5.307 1.00 92.44 241 SER A CA 1
ATOM 1836 C C . SER A 1 241 ? 15.749 6.183 -4.914 1.00 92.44 241 SER A C 1
ATOM 1838 O O . SER A 1 241 ? 16.427 7.143 -5.283 1.00 92.44 241 SER A O 1
ATOM 1840 N N . ILE A 1 242 ? 14.649 6.334 -4.175 1.00 91.81 242 ILE A N 1
ATOM 1841 C CA . ILE A 1 242 ? 14.124 7.617 -3.701 1.00 91.81 242 ILE A CA 1
ATOM 1842 C C . ILE A 1 242 ? 14.105 7.575 -2.174 1.00 91.81 242 ILE A C 1
ATOM 1844 O O . ILE A 1 242 ? 13.284 6.881 -1.573 1.00 91.81 242 ILE A O 1
ATOM 1848 N N . SER A 1 243 ? 15.027 8.299 -1.542 1.00 92.38 243 SER A N 1
ATOM 1849 C CA . SER A 1 243 ? 15.239 8.237 -0.095 1.00 92.38 243 SER A CA 1
ATOM 1850 C C . SER A 1 243 ? 14.463 9.293 0.695 1.00 92.38 243 SER A C 1
ATOM 1852 O O . SER A 1 243 ? 14.142 10.375 0.200 1.00 92.38 243 SER A O 1
ATOM 1854 N N . GLY A 1 244 ? 14.174 8.980 1.959 1.00 89.44 244 GLY A N 1
ATOM 1855 C CA . GLY A 1 244 ? 13.602 9.927 2.919 1.00 89.44 244 GLY A CA 1
ATOM 1856 C C . GLY A 1 244 ? 12.147 10.350 2.668 1.00 89.44 244 GLY A C 1
ATOM 1857 O O . GLY A 1 244 ? 11.733 11.398 3.164 1.00 89.44 244 GLY A O 1
ATOM 1858 N N . ILE A 1 245 ? 11.355 9.562 1.933 1.00 90.62 245 ILE A N 1
ATOM 1859 C CA . ILE A 1 245 ? 9.937 9.850 1.676 1.00 90.62 245 ILE A CA 1
ATOM 1860 C C . ILE A 1 245 ? 9.141 9.728 2.979 1.00 90.62 245 ILE A C 1
ATOM 1862 O O . ILE A 1 245 ? 9.111 8.671 3.619 1.00 90.62 245 ILE A O 1
ATOM 1866 N N . SER A 1 246 ? 8.448 10.800 3.360 1.00 90.44 246 SER A N 1
ATOM 1867 C CA . SER A 1 246 ? 7.537 10.764 4.502 1.00 90.44 246 SER A CA 1
ATOM 1868 C C . SER A 1 246 ? 6.221 10.105 4.112 1.00 90.44 246 SER A C 1
ATOM 1870 O O . SER A 1 246 ? 5.601 10.511 3.133 1.00 90.44 246 SER A O 1
ATOM 1872 N N . MET A 1 247 ? 5.814 9.077 4.863 1.00 89.75 247 MET A N 1
ATOM 1873 C CA . MET A 1 247 ? 4.616 8.268 4.597 1.00 89.75 247 MET A CA 1
ATOM 1874 C C . MET A 1 247 ? 3.671 8.208 5.810 1.00 89.75 247 MET A C 1
ATOM 1876 O O . MET A 1 247 ? 3.385 7.119 6.308 1.00 89.75 247 MET A O 1
ATOM 1880 N N . PRO A 1 248 ? 3.196 9.354 6.333 1.00 88.06 248 PRO A N 1
ATOM 1881 C CA . PRO A 1 248 ? 2.258 9.355 7.448 1.00 88.06 248 PRO A CA 1
ATOM 1882 C C . PRO A 1 248 ? 0.955 8.623 7.091 1.00 88.06 248 PRO A C 1
ATOM 1884 O O . PRO A 1 248 ? 0.495 8.638 5.944 1.00 88.06 248 PRO A O 1
ATOM 1887 N N . ALA A 1 249 ? 0.346 8.007 8.104 1.00 88.75 249 ALA A N 1
ATOM 1888 C CA . ALA A 1 249 ? -0.987 7.422 8.015 1.00 88.75 249 ALA A CA 1
ATOM 1889 C C . ALA A 1 249 ? -2.017 8.428 7.461 1.00 88.75 249 ALA A C 1
ATOM 1891 O O . ALA A 1 249 ? -1.853 9.638 7.604 1.00 88.75 249 ALA A O 1
ATOM 1892 N N . ASP A 1 250 ? -3.082 7.913 6.843 1.00 85.44 250 ASP A N 1
ATOM 1893 C CA . ASP A 1 250 ? -4.187 8.709 6.281 1.00 85.44 250 ASP A CA 1
ATOM 1894 C C . ASP A 1 250 ? -3.794 9.655 5.119 1.00 85.44 250 ASP A C 1
ATOM 1896 O O . ASP A 1 250 ? -4.503 10.605 4.813 1.00 85.44 250 ASP A O 1
ATOM 1900 N N . THR A 1 251 ? -2.684 9.399 4.407 1.00 84.44 251 THR A N 1
ATOM 1901 C CA . THR A 1 251 ? -2.246 10.232 3.258 1.00 84.44 251 THR A CA 1
ATOM 1902 C C . THR A 1 251 ? -2.181 9.481 1.924 1.00 84.44 251 THR A C 1
ATOM 1904 O O . THR A 1 251 ? -2.247 8.248 1.878 1.00 84.44 251 THR A O 1
ATOM 1907 N N . HIS A 1 252 ? -2.125 10.224 0.812 1.00 86.31 252 HIS A N 1
ATOM 1908 C CA . HIS A 1 252 ? -1.823 9.715 -0.534 1.00 86.31 252 HIS A CA 1
ATOM 1909 C C . HIS A 1 252 ? -0.632 10.486 -1.095 1.00 86.31 252 HIS A C 1
ATOM 1911 O O . HIS A 1 252 ? -0.615 11.714 -1.080 1.00 86.31 252 HIS A O 1
ATOM 1917 N N . ILE A 1 253 ? 0.373 9.743 -1.546 1.00 88.44 253 ILE A N 1
ATOM 1918 C CA . ILE A 1 253 ? 1.643 10.244 -2.060 1.00 88.44 253 ILE A CA 1
ATOM 1919 C C . ILE A 1 253 ? 1.788 9.769 -3.501 1.00 88.44 253 ILE A C 1
ATOM 1921 O O . ILE A 1 253 ? 1.761 8.566 -3.765 1.00 88.44 253 ILE A O 1
ATOM 1925 N N . THR A 1 254 ? 1.976 10.706 -4.425 1.00 91.62 254 THR A N 1
ATOM 1926 C CA . THR A 1 254 ? 2.244 10.407 -5.834 1.00 91.62 254 THR A CA 1
ATOM 1927 C C . THR A 1 254 ? 3.726 10.605 -6.119 1.00 91.62 254 THR A C 1
ATOM 1929 O O . THR A 1 254 ? 4.226 11.730 -6.118 1.00 91.62 254 THR A O 1
ATOM 1932 N N . LEU A 1 255 ? 4.431 9.507 -6.378 1.00 92.12 255 LEU A N 1
ATOM 1933 C CA . LEU A 1 255 ? 5.806 9.514 -6.862 1.00 92.12 255 LEU A CA 1
ATOM 1934 C C . LEU A 1 255 ? 5.757 9.720 -8.382 1.00 92.12 255 LEU A C 1
ATOM 1936 O O . LEU A 1 255 ? 5.531 8.778 -9.142 1.00 92.12 255 LEU A O 1
ATOM 1940 N N . SER A 1 256 ? 5.881 10.981 -8.800 1.00 92.56 256 SER A N 1
ATOM 1941 C CA . SER A 1 256 ? 5.828 11.387 -10.208 1.00 92.56 256 SER A CA 1
ATOM 1942 C C . SER A 1 256 ? 7.226 11.459 -10.825 1.00 92.56 256 SER A C 1
ATOM 1944 O O . SER A 1 256 ? 8.131 12.045 -10.225 1.00 92.56 256 SER A O 1
ATOM 1946 N N . GLY A 1 257 ? 7.409 10.898 -12.022 1.00 91.44 257 GLY A N 1
ATOM 1947 C CA . GLY A 1 257 ? 8.687 10.934 -12.734 1.00 91.44 257 GLY A CA 1
ATOM 1948 C C . GLY A 1 257 ? 8.654 10.308 -14.127 1.00 91.44 257 GLY A C 1
ATOM 1949 O O . GLY A 1 257 ? 7.646 9.754 -14.566 1.00 91.44 257 GLY A O 1
ATOM 1950 N N . ASP A 1 258 ? 9.776 10.401 -14.835 1.00 91.31 258 ASP A N 1
ATOM 1951 C CA . ASP A 1 258 ? 9.974 9.685 -16.093 1.00 91.31 258 ASP A CA 1
ATOM 1952 C C . ASP A 1 258 ? 10.278 8.203 -15.798 1.00 91.31 258 ASP A C 1
ATOM 1954 O O . ASP A 1 258 ? 11.119 7.891 -14.955 1.00 91.31 258 ASP A O 1
ATOM 1958 N N . PHE A 1 259 ? 9.585 7.294 -16.483 1.00 90.88 259 PHE A N 1
ATOM 1959 C CA . PHE A 1 259 ? 9.781 5.842 -16.374 1.00 90.88 259 PHE A CA 1
ATOM 1960 C C . PHE A 1 259 ? 10.258 5.221 -17.697 1.00 90.88 259 PHE A C 1
ATOM 1962 O O . PHE A 1 259 ? 10.495 4.019 -17.761 1.00 90.88 259 PHE A O 1
ATOM 1969 N N . SER A 1 260 ? 10.449 6.032 -18.743 1.00 87.06 260 SER A N 1
ATOM 1970 C CA . SER A 1 260 ? 11.093 5.606 -19.984 1.00 87.06 260 SER A CA 1
ATOM 1971 C C . SER A 1 260 ? 12.569 5.257 -19.763 1.00 87.06 260 SER A C 1
ATOM 1973 O O . SER A 1 260 ? 13.190 5.681 -18.784 1.00 87.06 260 SER A O 1
ATOM 1975 N N . SER A 1 261 ? 13.173 4.561 -20.727 1.00 75.94 261 SER A N 1
ATOM 1976 C CA . SER A 1 261 ? 14.616 4.286 -20.764 1.00 75.94 261 SER A CA 1
ATOM 1977 C C . SER A 1 261 ? 15.496 5.537 -20.931 1.00 75.94 261 SER A C 1
ATOM 1979 O O . SER A 1 261 ? 16.718 5.420 -20.907 1.00 75.94 261 SER A O 1
ATOM 1981 N N . LYS A 1 262 ? 14.909 6.739 -21.067 1.00 78.38 262 LYS A N 1
ATOM 1982 C CA . LYS A 1 262 ? 15.635 8.017 -21.193 1.00 78.38 262 LYS A CA 1
ATOM 1983 C C . LYS A 1 262 ? 15.854 8.756 -19.865 1.00 78.38 262 LYS A C 1
ATOM 1985 O O . LYS A 1 262 ? 16.547 9.772 -19.863 1.00 78.38 262 LYS A O 1
ATOM 1990 N N . ASN A 1 263 ? 15.284 8.283 -18.754 1.00 83.81 263 ASN A N 1
ATOM 1991 C CA . ASN A 1 263 ? 15.490 8.896 -17.439 1.00 83.81 263 ASN A CA 1
ATOM 1992 C C . ASN A 1 263 ? 16.939 8.677 -16.957 1.00 83.81 263 ASN A C 1
ATOM 1994 O O . ASN A 1 263 ? 17.356 7.552 -16.686 1.00 83.81 263 ASN A O 1
ATOM 1998 N N . ASP A 1 264 ? 17.686 9.773 -16.799 1.00 80.75 264 ASP A N 1
ATOM 1999 C CA . ASP A 1 264 ? 19.108 9.801 -16.428 1.00 80.75 264 ASP A CA 1
ATOM 2000 C C . ASP A 1 264 ? 19.409 9.326 -14.993 1.00 80.75 264 ASP A C 1
ATOM 2002 O O . ASP A 1 264 ? 20.571 9.130 -14.632 1.00 80.75 264 ASP A O 1
ATOM 2006 N N . LYS A 1 265 ? 18.367 9.111 -14.182 1.00 85.69 265 LYS A N 1
ATOM 2007 C CA . LYS A 1 265 ? 18.449 8.617 -12.798 1.00 85.69 265 LYS A CA 1
ATOM 2008 C C . LYS A 1 265 ? 18.268 7.103 -12.676 1.00 85.69 265 LYS A C 1
ATOM 2010 O O . LYS A 1 265 ? 18.368 6.592 -11.564 1.00 85.69 265 LYS A O 1
ATOM 2015 N N . TRP A 1 266 ? 17.982 6.387 -13.767 1.00 85.94 266 TRP A N 1
ATOM 2016 C CA . TRP A 1 266 ? 17.972 4.924 -13.743 1.00 85.94 266 TRP A CA 1
ATOM 2017 C C . TRP A 1 266 ? 19.393 4.384 -13.526 1.00 85.94 266 TRP A C 1
ATOM 2019 O O . TRP A 1 266 ? 20.280 4.542 -14.368 1.00 85.94 266 TRP A O 1
ATOM 2029 N N . GLU A 1 267 ? 19.603 3.678 -12.421 1.00 83.12 267 GLU A N 1
ATOM 2030 C CA . GLU A 1 267 ? 20.796 2.870 -12.196 1.00 83.12 267 GLU A CA 1
ATOM 2031 C C . GLU A 1 267 ? 20.603 1.488 -12.832 1.00 83.12 267 GLU A C 1
ATOM 2033 O O . GLU A 1 267 ? 19.595 0.825 -12.610 1.00 83.12 267 GLU A O 1
ATOM 2038 N N . VAL A 1 268 ? 21.573 1.037 -13.629 1.00 74.12 268 VAL A N 1
ATOM 2039 C CA . VAL A 1 268 ? 21.579 -0.308 -14.225 1.00 74.12 268 VAL A CA 1
ATOM 2040 C C . VAL A 1 268 ? 22.851 -1.004 -13.766 1.00 74.12 268 VAL A C 1
ATOM 2042 O O . VAL A 1 268 ? 23.945 -0.529 -14.083 1.00 74.12 268 VAL A O 1
ATOM 2045 N N . SER A 1 269 ? 22.717 -2.094 -13.006 1.00 70.31 269 SER A N 1
ATOM 2046 C CA . SER A 1 269 ? 23.871 -2.803 -12.438 1.00 70.31 269 SER A CA 1
ATOM 2047 C C . SER A 1 269 ? 24.698 -3.507 -13.522 1.00 70.31 269 SER A C 1
ATOM 2049 O O . SER A 1 269 ? 24.160 -3.908 -14.555 1.00 70.31 269 SER A O 1
ATOM 2051 N N . GLU A 1 270 ? 26.005 -3.673 -13.297 1.00 68.75 270 GLU A N 1
ATOM 2052 C CA . GLU A 1 270 ? 26.883 -4.384 -14.240 1.00 68.75 270 GLU A CA 1
ATOM 2053 C C . GLU A 1 270 ? 26.438 -5.842 -14.430 1.00 68.75 270 GLU A C 1
ATOM 2055 O O . GLU A 1 270 ? 26.334 -6.296 -15.569 1.00 68.75 270 GLU A O 1
ATOM 2060 N N . ASP A 1 271 ? 26.059 -6.529 -13.346 1.00 69.00 271 ASP A N 1
ATOM 2061 C CA . ASP A 1 271 ? 25.500 -7.886 -13.388 1.00 69.00 271 ASP A CA 1
ATOM 2062 C C . ASP A 1 271 ? 24.215 -7.941 -14.233 1.00 69.00 271 ASP A C 1
ATOM 2064 O O . ASP A 1 271 ? 24.052 -8.821 -15.073 1.00 69.00 271 ASP A O 1
ATOM 2068 N N . SER A 1 272 ? 23.317 -6.962 -14.101 1.00 68.50 272 SER A N 1
ATOM 2069 C CA . SER A 1 272 ? 22.058 -6.951 -14.860 1.00 68.50 272 SER A CA 1
ATOM 2070 C C . SER A 1 272 ? 22.228 -6.498 -16.320 1.00 68.50 272 SER A C 1
ATOM 2072 O O . SER A 1 272 ? 21.406 -6.848 -17.171 1.00 68.50 272 SER A O 1
ATOM 2074 N N . ARG A 1 273 ? 23.304 -5.770 -16.660 1.00 68.19 273 ARG A N 1
ATOM 2075 C CA . ARG A 1 273 ? 23.743 -5.586 -18.060 1.00 68.19 273 ARG A CA 1
ATOM 2076 C C . ARG A 1 273 ? 24.342 -6.876 -18.617 1.00 68.19 273 ARG A C 1
ATOM 2078 O O . ARG A 1 273 ? 24.099 -7.208 -19.775 1.00 68.19 273 ARG A O 1
ATOM 2085 N N . ALA A 1 274 ? 25.088 -7.616 -17.798 1.00 68.94 274 ALA A N 1
ATOM 2086 C CA . ALA A 1 274 ? 25.678 -8.898 -18.160 1.00 68.94 274 ALA A CA 1
ATOM 2087 C C . ALA A 1 274 ? 24.617 -9.973 -18.432 1.00 68.94 274 ALA A C 1
ATOM 2089 O O . ALA A 1 274 ? 24.696 -10.655 -19.450 1.00 68.94 274 ALA A O 1
ATOM 2090 N N . GLU A 1 275 ? 23.600 -10.094 -17.576 1.00 71.75 275 GLU A N 1
ATOM 2091 C CA . GLU A 1 275 ? 22.457 -10.998 -17.762 1.00 71.75 275 GLU A CA 1
ATOM 2092 C C . GLU A 1 275 ? 21.634 -10.625 -19.002 1.00 71.75 275 GLU A C 1
ATOM 2094 O O . GLU A 1 275 ? 21.280 -11.494 -19.807 1.00 71.75 275 GLU A O 1
ATOM 2099 N N . ALA A 1 276 ? 21.377 -9.330 -19.220 1.00 70.75 276 ALA A N 1
ATOM 2100 C CA . ALA A 1 276 ? 20.730 -8.860 -20.440 1.00 70.75 276 ALA A CA 1
ATOM 2101 C C . ALA A 1 276 ? 21.553 -9.233 -21.686 1.00 70.75 276 ALA A C 1
ATOM 2103 O O . ALA A 1 276 ? 21.021 -9.868 -22.597 1.00 70.75 276 ALA A O 1
ATOM 2104 N N . PHE A 1 277 ? 22.861 -8.954 -21.692 1.00 72.50 277 PHE A N 1
ATOM 2105 C CA . PHE A 1 277 ? 23.775 -9.305 -22.784 1.00 72.50 277 PHE A CA 1
ATOM 2106 C C . PHE A 1 277 ? 23.830 -10.819 -23.044 1.00 72.50 277 PHE A C 1
ATOM 2108 O O . PHE A 1 277 ? 23.659 -11.252 -24.185 1.00 72.50 277 PHE A O 1
ATOM 2115 N N . GLN A 1 278 ? 23.984 -11.635 -21.996 1.00 73.69 278 GLN A N 1
ATOM 2116 C CA . GLN A 1 278 ? 23.950 -13.096 -22.102 1.00 73.69 278 GLN A CA 1
ATOM 2117 C C . GLN A 1 278 ? 22.624 -13.574 -22.708 1.00 73.69 278 GLN A C 1
ATOM 2119 O O . GLN A 1 278 ? 22.624 -14.305 -23.695 1.00 73.69 278 GLN A O 1
ATOM 2124 N N . SER A 1 279 ? 21.487 -13.110 -22.184 1.00 74.31 279 SER A N 1
ATOM 2125 C CA . SER A 1 279 ? 20.170 -13.529 -22.677 1.00 74.31 279 SER A CA 1
ATOM 2126 C C . SER A 1 279 ? 19.876 -13.083 -24.118 1.00 74.31 279 SER A C 1
ATOM 2128 O O . SER A 1 279 ? 19.158 -13.792 -24.823 1.00 74.31 279 SER A O 1
ATOM 2130 N N . CYS A 1 280 ? 20.459 -11.977 -24.597 1.00 71.81 280 CYS A N 1
ATOM 2131 C CA . CYS A 1 280 ? 20.339 -11.545 -25.994 1.00 71.81 280 CYS A CA 1
ATOM 2132 C C . CYS A 1 280 ? 21.191 -12.404 -26.944 1.00 71.81 280 CYS A C 1
ATOM 2134 O O . CYS A 1 280 ? 20.682 -12.874 -27.961 1.00 71.81 280 CYS A O 1
ATOM 2136 N N . PHE A 1 281 ? 22.463 -12.652 -26.609 1.00 72.88 281 PHE A N 1
ATOM 2137 C CA . PHE A 1 281 ? 23.442 -13.231 -27.543 1.00 72.88 281 PHE A CA 1
ATOM 2138 C C . PHE A 1 281 ? 23.741 -14.726 -27.349 1.00 72.88 281 PHE A C 1
ATOM 2140 O O . PHE A 1 281 ? 24.400 -15.317 -28.203 1.00 72.88 281 PHE A O 1
ATOM 2147 N N . PHE A 1 282 ? 23.250 -15.366 -26.284 1.00 76.56 282 PHE A N 1
ATOM 2148 C CA . PHE A 1 282 ? 23.561 -16.763 -25.956 1.00 76.56 282 PHE A CA 1
ATOM 2149 C C . PHE A 1 282 ? 22.305 -17.609 -25.708 1.00 76.56 282 PHE A C 1
ATOM 2151 O O . PHE A 1 282 ? 21.240 -17.113 -25.330 1.00 76.56 282 PHE A O 1
ATOM 2158 N N . ASN A 1 283 ? 22.439 -18.911 -25.952 1.00 77.19 283 ASN A N 1
ATOM 2159 C CA . ASN A 1 283 ? 21.472 -19.951 -25.610 1.00 77.19 283 ASN A CA 1
ATOM 2160 C C . ASN A 1 283 ? 21.690 -20.444 -24.165 1.00 77.19 283 ASN A C 1
ATOM 2162 O O . ASN A 1 283 ? 22.741 -20.208 -23.571 1.00 77.19 283 ASN A O 1
ATOM 2166 N N . GLU A 1 284 ? 20.729 -21.194 -23.613 1.00 75.88 284 GLU A N 1
ATOM 2167 C CA . GLU A 1 284 ? 20.809 -21.757 -22.248 1.00 75.88 284 GLU A CA 1
ATOM 2168 C C . GLU A 1 284 ? 22.010 -22.701 -22.022 1.00 75.88 284 GLU A C 1
ATOM 2170 O O . GLU A 1 284 ? 22.420 -22.917 -20.883 1.00 75.88 284 GLU A O 1
ATOM 2175 N N . ASP A 1 285 ? 22.588 -23.264 -23.089 1.00 78.00 285 ASP A N 1
ATOM 2176 C CA . ASP A 1 285 ? 23.784 -24.114 -23.035 1.00 78.00 285 ASP A CA 1
ATOM 2177 C C . ASP A 1 285 ? 25.113 -23.333 -23.123 1.00 78.00 285 ASP A C 1
ATOM 2179 O O . ASP A 1 285 ? 26.187 -23.938 -23.108 1.00 78.00 285 ASP A O 1
ATOM 2183 N N . GLY A 1 286 ? 25.052 -21.999 -23.204 1.00 68.38 286 GLY A N 1
ATOM 2184 C CA . GLY A 1 286 ? 26.211 -21.116 -23.344 1.00 68.38 286 GLY A CA 1
ATOM 2185 C C . GLY A 1 286 ? 26.758 -20.996 -24.771 1.00 68.38 286 GLY A C 1
ATOM 2186 O O . GLY A 1 286 ? 27.779 -20.337 -24.966 1.00 68.38 286 GLY A O 1
ATOM 2187 N N . SER A 1 287 ? 26.114 -21.599 -25.776 1.00 72.56 287 SER A N 1
ATOM 2188 C CA . SER A 1 287 ? 26.452 -21.357 -27.185 1.00 72.56 287 SER A CA 1
ATOM 2189 C C . SER A 1 287 ? 25.934 -19.995 -27.666 1.00 72.56 287 SER A C 1
ATOM 2191 O O . SER A 1 287 ? 24.911 -19.504 -27.188 1.00 72.56 287 SER A O 1
ATOM 2193 N N . LEU A 1 288 ? 26.626 -19.381 -28.630 1.00 70.38 288 LEU A N 1
ATOM 2194 C CA . LEU A 1 288 ? 26.165 -18.148 -29.277 1.00 70.38 288 LEU A CA 1
ATOM 2195 C C . LEU A 1 288 ? 24.879 -18.404 -30.084 1.00 70.38 288 LEU A C 1
ATOM 2197 O O . LEU A 1 288 ? 24.741 -19.427 -30.759 1.00 70.38 288 LEU A O 1
ATOM 2201 N N . LYS A 1 289 ? 23.940 -17.458 -30.021 1.00 73.56 289 LYS A N 1
ATOM 2202 C CA . LYS A 1 289 ? 22.753 -17.394 -30.888 1.00 73.56 289 LYS A CA 1
ATOM 2203 C C . LYS A 1 289 ? 23.136 -16.957 -32.301 1.00 73.56 289 LYS A C 1
ATOM 2205 O O . LYS A 1 289 ? 24.115 -16.251 -32.483 1.00 73.56 289 LYS A O 1
ATOM 2210 N N . GLY A 1 290 ? 22.309 -17.288 -33.291 1.00 75.12 290 GLY A N 1
ATOM 2211 C CA . GLY A 1 290 ? 22.526 -16.863 -34.678 1.00 75.12 290 GLY A CA 1
ATOM 2212 C C . GLY A 1 290 ? 23.301 -17.877 -35.521 1.00 75.12 290 GLY A C 1
ATOM 2213 O O . GLY A 1 290 ? 23.242 -19.081 -35.271 1.00 75.12 290 GLY A O 1
ATOM 2214 N N . GLU A 1 291 ? 23.963 -17.399 -36.575 1.00 73.19 291 GLU A N 1
ATOM 2215 C CA . GLU A 1 291 ? 24.694 -18.242 -37.531 1.00 73.19 291 GLU A CA 1
ATOM 2216 C C . GLU A 1 291 ? 25.876 -17.512 -38.195 1.00 73.19 291 GLU A C 1
ATOM 2218 O O . GLU A 1 291 ? 25.816 -16.311 -38.480 1.00 73.19 291 GLU A O 1
ATOM 2223 N N . ASP A 1 292 ? 26.941 -18.264 -38.492 1.00 69.25 292 ASP A N 1
ATOM 2224 C CA . ASP A 1 292 ? 28.076 -17.794 -39.291 1.00 69.25 292 ASP A CA 1
ATOM 2225 C C . ASP A 1 292 ? 27.699 -17.720 -40.779 1.00 69.25 292 ASP A C 1
ATOM 2227 O O . ASP A 1 292 ? 27.346 -18.729 -41.400 1.00 69.25 292 ASP A O 1
ATOM 2231 N N . LYS A 1 293 ? 27.835 -16.537 -41.387 1.00 66.31 293 LYS A N 1
ATOM 2232 C CA . LYS A 1 293 ? 27.643 -16.313 -42.827 1.00 66.31 293 LYS A CA 1
ATOM 2233 C C . LYS A 1 293 ? 28.820 -15.534 -43.407 1.00 66.31 293 LYS A C 1
ATOM 2235 O O . LYS A 1 293 ? 29.123 -14.420 -42.998 1.00 66.31 293 LYS A O 1
ATOM 2240 N N . GLU A 1 294 ? 29.467 -16.132 -44.406 1.00 71.19 294 GLU A N 1
ATOM 2241 C CA . GLU A 1 294 ? 30.647 -15.602 -45.106 1.00 71.19 294 GLU A CA 1
ATOM 2242 C C . GLU A 1 294 ? 31.827 -15.259 -44.175 1.00 71.19 294 GLU A C 1
ATOM 2244 O O . GLU A 1 294 ? 32.658 -16.127 -43.914 1.00 71.19 294 GLU A O 1
ATOM 2249 N N . ALA A 1 295 ? 31.912 -14.014 -43.699 1.00 64.56 295 ALA A N 1
ATOM 2250 C CA . ALA A 1 295 ? 32.946 -13.508 -42.790 1.00 64.56 295 ALA A CA 1
ATOM 2251 C C . ALA A 1 295 ? 32.354 -12.869 -41.513 1.00 64.56 295 ALA A C 1
ATOM 2253 O O . ALA A 1 295 ? 33.048 -12.140 -40.805 1.00 64.56 295 ALA A O 1
ATOM 2254 N N . TYR A 1 296 ? 31.069 -13.113 -41.242 1.00 60.84 296 TYR A N 1
ATOM 2255 C CA . TYR A 1 296 ? 30.262 -12.405 -40.251 1.00 60.84 296 TYR A CA 1
ATOM 2256 C C . TYR A 1 296 ? 29.480 -13.386 -39.374 1.00 60.84 296 TYR A C 1
ATOM 2258 O O . TYR A 1 296 ? 29.066 -14.448 -39.843 1.00 60.84 296 TYR A O 1
ATOM 2266 N N . HIS A 1 297 ? 29.208 -12.994 -38.129 1.00 65.12 297 HIS A N 1
ATOM 2267 C CA . HIS A 1 297 ? 28.272 -13.703 -37.261 1.00 65.12 297 HIS A CA 1
ATOM 2268 C C . HIS A 1 297 ? 26.972 -12.898 -37.179 1.00 65.12 297 HIS A C 1
ATOM 2270 O O . HIS A 1 297 ? 26.971 -11.728 -36.785 1.00 65.12 297 HIS A O 1
ATOM 2276 N N . HIS A 1 298 ? 25.864 -13.500 -37.602 1.00 62.81 298 HIS A N 1
ATOM 2277 C CA . HIS A 1 298 ? 24.577 -12.817 -37.695 1.00 62.81 298 HIS A CA 1
ATOM 2278 C C . HIS A 1 298 ? 23.667 -13.231 -36.540 1.00 62.81 298 HIS A C 1
ATOM 2280 O O . HIS A 1 298 ? 23.168 -14.359 -36.523 1.00 62.81 298 HIS A O 1
ATOM 2286 N N . PHE A 1 299 ? 23.387 -12.303 -35.623 1.00 68.31 299 PHE A N 1
ATOM 2287 C CA . PHE A 1 299 ? 22.354 -12.490 -34.611 1.00 68.31 299 PHE A CA 1
ATOM 2288 C C . PHE A 1 299 ? 20.995 -12.111 -35.206 1.00 68.31 299 PHE A C 1
ATOM 2290 O O . PHE A 1 299 ? 20.625 -10.942 -35.331 1.00 68.31 299 PHE A O 1
ATOM 2297 N N . PHE A 1 300 ? 20.247 -13.139 -35.593 1.00 64.06 300 PHE A N 1
ATOM 2298 C CA . PHE A 1 300 ? 18.825 -13.018 -35.886 1.00 64.06 300 PHE A CA 1
ATOM 2299 C C . PHE A 1 300 ? 18.071 -12.958 -34.554 1.00 64.06 300 PHE A C 1
ATOM 2301 O O . PHE A 1 300 ? 18.289 -13.792 -33.674 1.00 64.06 300 PHE A O 1
ATOM 2308 N N . SER A 1 301 ? 17.219 -11.954 -34.384 1.00 64.94 301 SER A N 1
ATOM 2309 C CA . SER A 1 301 ? 16.437 -11.736 -33.166 1.00 64.94 301 SER A CA 1
ATOM 2310 C C . SER A 1 301 ? 15.098 -11.116 -33.519 1.00 64.94 301 SER A C 1
ATOM 2312 O O . SER A 1 301 ? 14.991 -10.370 -34.490 1.00 64.94 301 SER A O 1
ATOM 2314 N N . ASP A 1 302 ? 14.076 -11.438 -32.733 1.00 65.94 302 ASP A N 1
ATOM 2315 C CA . ASP A 1 302 ? 12.795 -10.748 -32.816 1.00 65.94 302 ASP A CA 1
ATOM 2316 C C . ASP A 1 302 ? 12.912 -9.278 -32.386 1.00 65.94 302 ASP A C 1
ATOM 2318 O O . ASP A 1 302 ? 13.840 -8.867 -31.683 1.00 65.94 302 ASP A O 1
ATOM 2322 N N . GLU A 1 303 ? 11.938 -8.483 -32.825 1.00 65.69 303 GLU A N 1
ATOM 2323 C CA . GLU A 1 303 ? 11.877 -7.045 -32.570 1.00 65.69 303 GLU A CA 1
ATOM 2324 C C . GLU A 1 303 ? 11.929 -6.707 -31.069 1.00 65.69 303 GLU A C 1
ATOM 2326 O O . GLU A 1 303 ? 12.602 -5.753 -30.678 1.00 65.69 303 GLU A O 1
ATOM 2331 N N . SER A 1 304 ? 11.309 -7.542 -30.230 1.00 66.19 304 SER A N 1
ATOM 2332 C CA . SER A 1 304 ? 11.350 -7.469 -28.767 1.00 66.19 304 SER A CA 1
ATOM 2333 C C . SER A 1 304 ? 12.757 -7.645 -28.190 1.00 66.19 304 SER A C 1
ATOM 2335 O O . SER A 1 304 ? 13.155 -6.884 -27.312 1.00 66.19 304 SER A O 1
ATOM 2337 N N . THR A 1 305 ? 13.545 -8.600 -28.686 1.00 67.50 305 THR A N 1
ATOM 2338 C CA . THR A 1 305 ? 14.927 -8.820 -28.229 1.00 67.50 305 THR A CA 1
ATOM 2339 C C . THR A 1 305 ? 15.850 -7.685 -28.683 1.00 67.50 305 THR A C 1
ATOM 2341 O O . THR A 1 305 ? 16.750 -7.299 -27.941 1.00 67.50 305 THR A O 1
ATOM 2344 N N . ILE A 1 306 ? 15.597 -7.087 -29.854 1.00 66.56 306 ILE A N 1
ATOM 2345 C CA . ILE A 1 306 ? 16.318 -5.889 -30.315 1.00 66.56 306 ILE A CA 1
ATOM 2346 C C . ILE A 1 306 ? 15.971 -4.677 -29.434 1.00 66.56 306 ILE A C 1
ATOM 2348 O O . ILE A 1 306 ? 16.872 -3.986 -28.964 1.00 66.56 306 ILE A O 1
ATOM 2352 N N . GLU A 1 307 ? 14.688 -4.437 -29.155 1.00 67.81 307 GLU A N 1
ATOM 2353 C CA . GLU A 1 307 ? 14.237 -3.369 -28.245 1.00 67.81 307 GLU A CA 1
ATOM 2354 C C . GLU A 1 307 ? 14.817 -3.520 -26.845 1.00 67.81 307 GLU A C 1
ATOM 2356 O O . GLU A 1 307 ? 15.327 -2.556 -26.274 1.00 67.81 307 GLU A O 1
ATOM 2361 N N . ARG A 1 308 ? 14.807 -4.746 -26.324 1.00 67.75 308 ARG A N 1
ATOM 2362 C CA . ARG A 1 308 ? 15.398 -5.073 -25.035 1.00 67.75 308 ARG A CA 1
ATOM 2363 C C . ARG A 1 308 ? 16.915 -4.879 -25.029 1.00 67.75 308 ARG A C 1
ATOM 2365 O O . ARG A 1 308 ? 17.440 -4.356 -24.058 1.00 67.75 308 ARG A O 1
ATOM 2372 N N . PHE A 1 309 ? 17.629 -5.209 -26.107 1.00 70.19 309 PHE A N 1
ATOM 2373 C CA . PHE A 1 309 ? 19.063 -4.913 -26.207 1.00 70.19 309 PHE A CA 1
ATOM 2374 C C . PHE A 1 309 ? 19.349 -3.401 -26.099 1.00 70.19 309 PHE A C 1
ATOM 2376 O O . PHE A 1 309 ? 20.249 -2.996 -25.362 1.00 70.19 309 PHE A O 1
ATOM 2383 N N . PHE A 1 310 ? 18.575 -2.557 -26.789 1.00 68.94 310 PHE A N 1
ATOM 2384 C CA . PHE A 1 310 ? 18.748 -1.102 -26.713 1.00 68.94 310 PHE A CA 1
ATOM 2385 C C . PHE A 1 310 ? 18.399 -0.545 -25.323 1.00 68.94 310 PHE A C 1
ATOM 2387 O O . PHE A 1 310 ? 19.213 0.181 -24.746 1.00 68.94 310 PHE A O 1
ATOM 2394 N N . ASN A 1 311 ? 17.250 -0.927 -24.757 1.00 65.88 311 ASN A N 1
ATOM 2395 C CA . ASN A 1 311 ? 16.808 -0.435 -23.450 1.00 65.88 311 ASN A CA 1
ATOM 2396 C C . ASN A 1 311 ? 17.695 -0.968 -22.304 1.00 65.88 311 ASN A C 1
ATOM 2398 O O . ASN A 1 311 ? 18.333 -0.165 -21.623 1.00 65.88 311 ASN A O 1
ATOM 2402 N N . ASP A 1 312 ? 17.819 -2.293 -22.149 1.00 66.31 312 ASP A N 1
ATOM 2403 C CA . ASP A 1 312 ? 18.500 -2.929 -21.009 1.00 66.31 312 ASP A CA 1
ATOM 2404 C C . ASP A 1 312 ? 20.026 -2.705 -21.020 1.00 66.31 312 ASP A C 1
ATOM 2406 O O . ASP A 1 312 ? 20.642 -2.485 -19.974 1.00 66.31 312 ASP A O 1
ATOM 2410 N N . ILE A 1 313 ? 20.683 -2.845 -22.179 1.00 64.62 313 ILE A N 1
ATOM 2411 C CA . ILE A 1 313 ? 22.158 -2.931 -22.245 1.00 64.62 313 ILE A CA 1
ATOM 2412 C C . ILE A 1 313 ? 22.778 -1.571 -22.566 1.00 64.62 313 ILE A C 1
ATOM 2414 O O . ILE A 1 313 ? 23.798 -1.206 -21.974 1.00 64.62 313 ILE A O 1
ATOM 2418 N N . LEU A 1 314 ? 22.173 -0.816 -23.490 1.00 63.88 314 LEU A N 1
ATOM 2419 C CA . LEU A 1 314 ? 22.687 0.491 -23.906 1.00 63.88 314 LEU A CA 1
ATOM 2420 C C . LEU A 1 314 ? 22.065 1.668 -23.142 1.00 63.88 314 LEU A C 1
ATOM 2422 O O . LEU A 1 314 ? 22.674 2.736 -23.120 1.00 63.88 314 LEU A O 1
ATOM 2426 N N . GLY A 1 315 ? 20.900 1.500 -22.503 1.00 57.97 315 GLY A N 1
ATOM 2427 C CA . GLY A 1 315 ? 20.158 2.620 -21.913 1.00 57.97 315 GLY A CA 1
ATOM 2428 C C . GLY A 1 315 ? 19.643 3.590 -22.979 1.00 57.97 315 GLY A C 1
ATOM 2429 O O . GLY A 1 315 ? 19.708 4.805 -22.804 1.00 57.97 315 GLY A O 1
ATOM 2430 N N . MET A 1 316 ? 19.214 3.058 -24.126 1.00 59.03 316 MET A N 1
ATOM 2431 C CA . MET A 1 316 ? 18.770 3.826 -25.286 1.00 59.03 316 MET A CA 1
ATOM 2432 C C . MET A 1 316 ? 17.380 3.367 -25.722 1.00 59.03 316 MET A C 1
ATOM 2434 O O . MET A 1 316 ? 17.118 2.176 -25.838 1.00 59.03 316 MET A O 1
ATOM 2438 N N . ASP A 1 317 ? 16.507 4.315 -26.046 1.00 53.19 317 ASP A N 1
ATOM 2439 C CA . ASP A 1 317 ? 15.287 4.018 -26.796 1.00 53.19 317 ASP A CA 1
ATOM 2440 C C . ASP A 1 317 ? 15.654 3.653 -28.246 1.00 53.19 317 ASP A C 1
ATOM 2442 O O . ASP A 1 317 ? 16.393 4.390 -28.906 1.00 53.19 317 ASP A O 1
ATOM 2446 N N . LYS A 1 318 ? 15.119 2.537 -28.757 1.00 49.97 318 LYS A N 1
ATOM 2447 C CA . LYS A 1 318 ? 15.260 2.125 -30.165 1.00 49.97 318 LYS A CA 1
ATOM 2448 C C . LYS A 1 318 ? 14.708 3.183 -31.127 1.00 49.97 318 LYS A C 1
ATOM 2450 O O . LYS A 1 318 ? 15.246 3.340 -32.220 1.00 49.97 318 LYS A O 1
ATOM 2455 N N . GLY A 1 319 ? 13.637 3.889 -30.758 1.00 52.19 319 GLY A N 1
ATOM 2456 C CA . GLY A 1 319 ? 13.019 4.927 -31.581 1.00 52.19 319 GLY A CA 1
ATOM 2457 C C . GLY A 1 319 ? 12.769 4.511 -33.047 1.00 52.19 319 GLY A C 1
ATOM 2458 O O . GLY A 1 319 ? 12.621 3.330 -33.367 1.00 52.19 319 GLY A O 1
ATOM 2459 N N . PRO A 1 320 ? 12.729 5.474 -33.986 1.00 40.69 320 PRO A N 1
ATOM 2460 C CA . PRO A 1 320 ? 12.558 5.195 -35.406 1.00 40.69 320 PRO A CA 1
ATOM 2461 C C . PRO A 1 320 ? 13.907 4.989 -36.129 1.00 40.69 320 PRO A C 1
ATOM 2463 O O . PRO A 1 320 ? 14.171 5.664 -37.125 1.00 40.69 320 PRO A O 1
ATOM 2466 N N . TYR A 1 321 ? 14.755 4.044 -35.694 1.00 48.50 321 TYR A N 1
ATOM 2467 C CA . TYR A 1 321 ? 15.970 3.636 -36.439 1.00 48.50 321 TYR A CA 1
ATOM 2468 C C . TYR A 1 321 ? 15.675 2.806 -37.715 1.00 48.50 321 TYR A C 1
ATOM 2470 O O . TYR A 1 321 ? 16.428 1.907 -38.089 1.00 48.50 321 TYR A O 1
ATOM 2478 N N . TYR A 1 322 ? 14.611 3.162 -38.441 1.00 36.59 322 TYR A N 1
ATOM 2479 C CA . TYR A 1 322 ? 14.315 2.666 -39.785 1.00 36.59 322 TYR A CA 1
ATOM 2480 C C . TYR A 1 322 ? 15.312 3.247 -40.795 1.00 36.59 322 TYR A C 1
ATOM 2482 O O . TYR A 1 322 ? 15.075 4.288 -41.414 1.00 36.59 322 TYR A O 1
ATOM 2490 N N . GLY A 1 323 ? 16.448 2.568 -40.949 1.00 38.31 323 GLY A N 1
ATOM 2491 C CA . GLY A 1 323 ? 17.478 2.914 -41.926 1.00 38.31 323 GLY A CA 1
ATOM 2492 C C . GLY A 1 323 ? 18.879 3.018 -41.337 1.00 38.31 323 GLY A C 1
ATOM 2493 O O . GLY A 1 323 ? 19.444 4.108 -41.270 1.00 38.31 323 GLY A O 1
ATOM 2494 N N . SER A 1 324 ? 19.484 1.866 -41.039 1.00 38.38 324 SER A N 1
ATOM 2495 C CA . SER A 1 324 ? 20.931 1.674 -40.860 1.00 38.38 324 SER A CA 1
ATOM 2496 C C . SER A 1 324 ? 21.627 2.558 -39.812 1.00 38.38 324 SER A C 1
ATOM 2498 O O . SER A 1 324 ? 22.112 3.653 -40.109 1.00 38.38 324 SER A O 1
ATOM 2500 N N . LEU A 1 325 ? 21.835 2.001 -38.616 1.00 42.22 325 LEU A N 1
ATOM 2501 C CA . LEU A 1 325 ? 22.843 2.489 -37.669 1.00 42.22 325 LEU A CA 1
ATOM 2502 C C . LEU A 1 325 ? 24.265 2.242 -38.213 1.00 42.22 325 LEU A C 1
ATOM 2504 O O . LEU A 1 325 ? 24.948 1.292 -37.842 1.00 42.22 325 LEU A O 1
ATOM 2508 N N . PHE A 1 326 ? 24.728 3.101 -39.123 1.00 36.16 326 PHE A N 1
ATOM 2509 C CA . PHE A 1 326 ? 26.106 3.072 -39.611 1.00 36.16 326 PHE A CA 1
ATOM 2510 C C . PHE A 1 326 ? 27.073 3.675 -38.582 1.00 36.16 326 PHE A C 1
ATOM 2512 O O . PHE A 1 326 ? 27.182 4.894 -38.457 1.00 36.16 326 PHE A O 1
ATOM 2519 N N . GLY A 1 327 ? 27.863 2.820 -37.926 1.00 39.03 327 GLY A N 1
ATOM 2520 C CA . GLY A 1 327 ? 29.129 3.230 -37.307 1.00 39.03 327 GLY A CA 1
ATOM 2521 C C . GLY A 1 327 ? 29.135 3.442 -35.792 1.00 39.03 327 GLY A C 1
ATOM 2522 O O . GLY A 1 327 ? 30.096 4.014 -35.280 1.00 39.03 327 GLY A O 1
ATOM 2523 N N . HIS A 1 328 ? 28.138 2.958 -35.046 1.00 38.38 328 HIS A N 1
ATOM 2524 C CA . HIS A 1 328 ? 28.299 2.791 -33.597 1.00 38.38 328 HIS A CA 1
ATOM 2525 C C . HIS A 1 328 ? 29.167 1.556 -33.314 1.00 38.38 328 HIS A C 1
ATOM 2527 O O . HIS A 1 328 ? 28.705 0.417 -33.329 1.00 38.38 328 HIS A O 1
ATOM 2533 N N . THR A 1 329 ? 30.466 1.797 -33.103 1.00 42.53 329 THR A N 1
ATOM 2534 C CA . THR A 1 329 ? 31.406 0.785 -32.605 1.00 42.53 329 THR A CA 1
ATOM 2535 C C . THR A 1 329 ? 31.265 0.677 -31.091 1.00 42.53 329 THR A C 1
ATOM 2537 O O . THR A 1 329 ? 31.806 1.508 -30.362 1.00 42.53 329 THR A O 1
ATOM 2540 N N . ILE A 1 330 ? 30.575 -0.353 -30.612 1.00 43.28 330 ILE A N 1
ATOM 2541 C CA . ILE A 1 330 ? 30.552 -0.685 -29.188 1.00 43.28 330 ILE A CA 1
ATOM 2542 C C . ILE A 1 330 ? 31.872 -1.400 -28.872 1.00 43.28 330 ILE A C 1
ATOM 2544 O O . ILE A 1 330 ? 32.225 -2.411 -29.487 1.00 43.28 330 ILE A O 1
ATOM 2548 N N . ARG A 1 331 ? 32.640 -0.865 -27.920 1.00 42.72 331 ARG A N 1
ATOM 2549 C CA . ARG A 1 331 ? 33.810 -1.561 -27.378 1.00 42.72 331 ARG A CA 1
ATOM 2550 C C . ARG A 1 331 ? 33.406 -2.333 -26.134 1.00 42.72 331 ARG A C 1
ATOM 2552 O O . ARG A 1 331 ? 33.068 -1.729 -25.127 1.00 42.72 331 ARG A O 1
ATOM 2559 N N . ILE A 1 332 ? 33.515 -3.653 -26.213 1.00 44.41 332 ILE A N 1
ATOM 2560 C CA . ILE A 1 332 ? 33.637 -4.511 -25.035 1.00 44.41 332 ILE A CA 1
ATOM 2561 C C . ILE A 1 332 ? 35.102 -4.467 -24.596 1.00 44.41 332 ILE A C 1
ATOM 2563 O O . ILE A 1 332 ? 35.990 -4.755 -25.400 1.00 44.41 332 ILE A O 1
ATOM 2567 N N . SER A 1 333 ? 35.361 -4.071 -23.350 1.00 39.34 333 SER A N 1
ATOM 2568 C CA . SER A 1 333 ? 36.715 -3.804 -22.841 1.00 39.34 333 SER A CA 1
ATOM 2569 C C . SER A 1 333 ? 37.588 -5.061 -22.777 1.00 39.34 333 SER A C 1
ATOM 2571 O O . SER A 1 333 ? 38.776 -5.019 -23.101 1.00 39.34 333 SER A O 1
ATOM 2573 N N . ASP A 1 334 ? 36.989 -6.181 -22.367 1.00 40.75 334 ASP A N 1
ATOM 2574 C CA . ASP A 1 334 ? 37.704 -7.358 -21.853 1.00 40.75 334 ASP A CA 1
ATOM 2575 C C . ASP A 1 334 ? 38.131 -8.364 -22.932 1.00 40.75 334 ASP A C 1
ATOM 2577 O O . ASP A 1 334 ? 38.864 -9.314 -22.655 1.00 40.75 334 ASP A O 1
ATOM 2581 N N . LEU A 1 335 ? 37.742 -8.130 -24.189 1.00 38.62 335 LEU A N 1
ATOM 2582 C CA . LEU A 1 335 ? 38.172 -8.916 -25.347 1.00 38.62 335 LEU A CA 1
ATOM 2583 C C . LEU A 1 335 ? 39.155 -8.097 -26.207 1.00 38.62 335 LEU A C 1
ATOM 2585 O O . LEU A 1 335 ? 38.744 -7.472 -27.190 1.00 38.62 335 LEU A O 1
ATOM 2589 N N . PRO A 1 336 ? 40.465 -8.077 -25.876 1.00 33.28 336 PRO A N 1
ATOM 2590 C CA . PRO A 1 336 ? 41.453 -7.212 -26.521 1.00 33.28 336 PRO A CA 1
ATOM 2591 C C . PRO A 1 336 ? 41.647 -7.554 -28.006 1.00 33.28 336 PRO A C 1
ATOM 2593 O O . PRO A 1 336 ? 42.438 -8.421 -28.375 1.00 33.28 336 PRO A O 1
ATOM 2596 N N . GLY A 1 337 ? 40.932 -6.823 -28.862 1.00 38.72 337 GLY A N 1
ATOM 2597 C CA . GLY A 1 337 ? 40.922 -6.984 -30.319 1.00 38.72 337 GLY A CA 1
ATOM 2598 C C . GLY A 1 337 ? 39.514 -7.057 -30.915 1.00 38.72 337 GLY A C 1
ATOM 2599 O O . GLY A 1 337 ? 39.334 -6.681 -32.071 1.00 38.72 337 GLY A O 1
ATOM 2600 N N . VAL A 1 338 ? 38.504 -7.456 -30.134 1.00 44.16 338 VAL A N 1
ATOM 2601 C CA . VAL A 1 338 ? 37.116 -7.527 -30.606 1.00 44.16 338 VAL A CA 1
ATOM 2602 C C . VAL A 1 338 ? 36.526 -6.120 -30.692 1.00 44.16 338 VAL A C 1
ATOM 2604 O O . VAL A 1 338 ? 36.445 -5.386 -29.709 1.00 44.16 338 VAL A O 1
ATOM 2607 N N . ARG A 1 339 ? 36.094 -5.741 -31.896 1.00 45.66 339 ARG A N 1
ATOM 2608 C CA . ARG A 1 339 ? 35.261 -4.561 -32.141 1.00 45.66 339 ARG A CA 1
ATOM 2609 C C . ARG A 1 339 ? 33.861 -5.024 -32.493 1.00 45.66 339 ARG A C 1
ATOM 2611 O O . ARG A 1 339 ? 33.699 -5.604 -33.561 1.00 45.66 339 ARG A O 1
ATOM 2618 N N . LEU A 1 340 ? 32.868 -4.705 -31.668 1.00 49.72 340 LEU A N 1
ATOM 2619 C CA . LEU A 1 340 ? 31.481 -4.831 -32.096 1.00 49.72 340 LEU A CA 1
ATOM 2620 C C . LEU A 1 340 ? 31.136 -3.605 -32.943 1.00 49.72 340 LEU A C 1
ATOM 2622 O O . LEU A 1 340 ? 30.760 -2.554 -32.429 1.00 49.72 340 LEU A O 1
ATOM 2626 N N . GLU A 1 341 ? 31.289 -3.721 -34.256 1.00 49.94 341 GLU A N 1
ATOM 2627 C CA . GLU A 1 341 ? 30.594 -2.820 -35.173 1.00 49.94 341 GLU A CA 1
ATOM 2628 C C . GLU A 1 341 ? 29.192 -3.412 -35.358 1.00 49.94 341 GLU A C 1
ATOM 2630 O O . GLU A 1 341 ? 29.049 -4.549 -35.809 1.00 49.94 341 GLU A O 1
ATOM 2635 N N . MET A 1 342 ? 28.172 -2.690 -34.883 1.00 53.06 342 MET A N 1
ATOM 2636 C CA . MET A 1 342 ? 26.784 -3.147 -34.885 1.00 53.06 342 MET A CA 1
ATOM 2637 C C . MET A 1 342 ? 26.050 -2.574 -36.095 1.00 53.06 342 MET A C 1
ATOM 2639 O O . MET A 1 342 ? 26.022 -1.359 -36.282 1.00 53.06 342 MET A O 1
ATOM 2643 N N . TYR A 1 343 ? 25.413 -3.439 -36.882 1.00 57.62 343 TYR A N 1
ATOM 2644 C CA . TYR A 1 343 ? 24.443 -3.030 -37.898 1.00 57.62 343 TYR A CA 1
ATOM 2645 C C . TYR A 1 343 ? 23.053 -3.514 -37.497 1.00 57.62 343 TYR A C 1
ATOM 2647 O O . TYR A 1 343 ? 22.859 -4.713 -37.285 1.00 57.62 343 TYR A O 1
ATOM 2655 N N . VAL A 1 344 ? 22.115 -2.567 -37.409 1.00 53.31 344 VAL A N 1
ATOM 2656 C CA . VAL A 1 344 ? 20.694 -2.834 -37.167 1.00 53.31 344 VAL A CA 1
ATOM 2657 C C . VAL A 1 344 ? 19.890 -2.511 -38.421 1.00 53.31 344 VAL A C 1
ATOM 2659 O O . VAL A 1 344 ? 20.049 -1.453 -39.038 1.00 53.31 344 VAL A O 1
ATOM 2662 N N . ASP A 1 345 ? 19.055 -3.478 -38.769 1.00 57.06 345 ASP A N 1
ATOM 2663 C CA . ASP A 1 345 ? 18.099 -3.551 -39.872 1.00 57.06 345 ASP A CA 1
ATOM 2664 C C . ASP A 1 345 ? 16.830 -4.220 -39.310 1.00 57.06 345 ASP A C 1
ATOM 2666 O O . ASP A 1 345 ? 16.892 -4.789 -38.219 1.00 57.06 345 ASP A O 1
ATOM 2670 N N . ASP A 1 346 ? 15.696 -4.159 -40.012 1.00 52.19 346 ASP A N 1
ATOM 2671 C CA . ASP A 1 346 ? 14.345 -4.323 -39.433 1.00 52.19 346 ASP A CA 1
ATOM 2672 C C . ASP A 1 346 ? 14.106 -5.619 -38.607 1.00 52.19 346 ASP A C 1
ATOM 2674 O O . ASP A 1 346 ? 13.131 -5.691 -37.866 1.00 52.19 346 ASP A O 1
ATOM 2678 N N . ASN A 1 347 ? 14.954 -6.655 -38.724 1.00 53.91 347 ASN A N 1
ATOM 2679 C CA . ASN A 1 347 ? 14.912 -7.894 -37.917 1.00 53.91 347 ASN A CA 1
ATOM 2680 C C . ASN A 1 347 ? 16.315 -8.423 -37.500 1.00 53.91 347 ASN A C 1
ATOM 2682 O O . ASN A 1 347 ? 16.477 -9.615 -37.223 1.00 53.91 347 ASN A O 1
ATOM 2686 N N . HIS A 1 348 ? 17.371 -7.597 -37.532 1.00 58.50 348 HIS A N 1
ATOM 2687 C CA . HIS A 1 348 ? 18.762 -8.082 -37.479 1.00 58.50 348 HIS A CA 1
ATOM 2688 C C . HIS A 1 348 ? 19.674 -7.269 -36.551 1.00 58.50 348 HIS A C 1
ATOM 2690 O O . HIS A 1 348 ? 19.677 -6.042 -36.606 1.00 58.50 348 HIS A O 1
ATOM 2696 N N . ILE A 1 349 ? 20.546 -7.962 -35.805 1.00 57.81 349 ILE A N 1
ATOM 2697 C CA . ILE A 1 349 ? 21.766 -7.399 -35.208 1.00 57.81 349 ILE A CA 1
ATOM 2698 C C . ILE A 1 349 ? 22.965 -8.134 -35.822 1.00 57.81 349 ILE A C 1
ATOM 2700 O O . ILE A 1 349 ? 23.232 -9.296 -35.518 1.00 57.81 349 ILE A O 1
ATOM 2704 N N . VAL A 1 350 ? 23.716 -7.476 -36.706 1.00 56.94 350 VAL A N 1
ATOM 2705 C CA . VAL A 1 350 ? 24.978 -8.041 -37.218 1.00 56.94 350 VAL A CA 1
ATOM 2706 C C . VAL A 1 350 ? 26.126 -7.546 -36.354 1.00 56.94 350 VAL A C 1
ATOM 2708 O O . VAL A 1 350 ? 26.308 -6.336 -36.213 1.00 56.94 350 VAL A O 1
ATOM 2711 N N . ILE A 1 351 ? 26.910 -8.483 -35.817 1.00 56.81 351 ILE A N 1
ATOM 2712 C CA . ILE A 1 351 ? 28.136 -8.206 -35.067 1.00 56.81 351 ILE A CA 1
ATOM 2713 C C . ILE A 1 351 ? 29.341 -8.555 -35.938 1.00 56.81 351 ILE A C 1
ATOM 2715 O O . ILE A 1 351 ? 29.469 -9.657 -36.476 1.00 56.81 351 ILE A O 1
ATOM 2719 N N . TRP A 1 352 ? 30.235 -7.583 -36.085 1.00 57.59 352 TRP A N 1
ATOM 2720 C CA . TRP A 1 352 ? 31.485 -7.750 -36.814 1.00 57.59 352 TRP A CA 1
ATOM 2721 C C . TRP A 1 352 ? 32.568 -8.318 -35.885 1.00 57.59 352 TRP A C 1
ATOM 2723 O O . TRP A 1 352 ? 32.594 -8.026 -34.693 1.00 57.59 352 TRP A O 1
ATOM 2733 N N . TYR A 1 353 ? 33.511 -9.075 -36.450 1.00 53.38 353 TYR A N 1
ATOM 2734 C CA . TYR A 1 353 ? 34.760 -9.454 -35.785 1.00 53.38 353 TYR A CA 1
ATOM 2735 C C . TYR A 1 353 ? 35.939 -8.975 -36.635 1.00 53.38 353 TYR A C 1
ATOM 2737 O O . TYR A 1 353 ? 36.281 -9.579 -37.650 1.00 53.38 353 TYR A O 1
ATOM 2745 N N . GLY A 1 354 ? 36.556 -7.861 -36.238 1.00 41.25 354 GLY A N 1
ATOM 2746 C CA . GLY A 1 354 ? 37.694 -7.282 -36.954 1.00 41.25 354 GLY A CA 1
ATOM 2747 C C . GLY A 1 354 ? 38.978 -8.108 -36.812 1.00 41.25 354 GLY A C 1
ATOM 2748 O O . GLY A 1 354 ? 39.684 -7.966 -35.820 1.00 41.25 354 GLY A O 1
ATOM 2749 N N . ASP A 1 355 ? 39.295 -8.919 -37.825 1.00 37.25 355 ASP A N 1
ATOM 2750 C CA . ASP A 1 355 ? 40.598 -9.568 -38.057 1.00 37.25 355 ASP A CA 1
ATOM 2751 C C . ASP A 1 355 ? 41.217 -10.349 -36.870 1.00 37.25 355 ASP A C 1
ATOM 2753 O O . ASP A 1 355 ? 42.404 -10.215 -36.561 1.00 37.25 355 ASP A O 1
ATOM 2757 N N . VAL A 1 356 ? 40.455 -11.272 -36.266 1.00 36.75 356 VAL A N 1
ATOM 2758 C CA . VAL A 1 356 ? 41.029 -12.372 -35.458 1.00 36.75 356 VAL A CA 1
ATOM 2759 C C . VAL A 1 356 ? 40.613 -13.724 -36.042 1.00 36.75 356 VAL A C 1
ATOM 2761 O O . VAL A 1 356 ? 39.535 -14.248 -35.783 1.00 36.75 356 VAL A O 1
ATOM 2764 N N . TYR A 1 357 ? 41.490 -14.287 -36.875 1.00 34.41 357 TYR A N 1
ATOM 2765 C CA . TYR A 1 357 ? 41.271 -15.557 -37.572 1.00 34.41 357 TYR A CA 1
ATOM 2766 C C . TYR A 1 357 ? 41.391 -16.779 -36.641 1.00 34.41 357 TYR A C 1
ATOM 2768 O O . TYR A 1 357 ? 42.367 -16.901 -35.910 1.00 34.41 357 TYR A O 1
ATOM 2776 N N . GLN A 1 358 ? 40.461 -17.727 -36.807 1.00 33.59 358 GLN A N 1
ATOM 2777 C CA . GLN A 1 358 ? 40.607 -19.184 -36.619 1.00 33.59 358 GLN A CA 1
ATOM 2778 C C . GLN A 1 358 ? 41.309 -19.718 -35.348 1.00 33.59 358 GLN A C 1
ATOM 2780 O O . GLN A 1 358 ? 42.531 -19.697 -35.224 1.00 33.59 358 GLN A O 1
ATOM 2785 N N . GLY A 1 359 ? 40.545 -20.445 -34.522 1.00 32.06 359 GLY A N 1
ATOM 2786 C CA . GLY A 1 359 ? 41.096 -21.498 -33.651 1.00 32.06 359 GLY A CA 1
ATOM 2787 C C . GLY A 1 359 ? 41.189 -21.184 -32.158 1.00 32.06 359 GLY A C 1
ATOM 2788 O O . GLY A 1 359 ? 41.809 -21.957 -31.429 1.00 32.06 359 GLY A O 1
ATOM 2789 N N . LEU A 1 360 ? 40.564 -20.101 -31.694 1.00 29.02 360 LEU A N 1
ATOM 2790 C CA . LEU A 1 360 ? 40.283 -19.896 -30.274 1.00 29.02 360 LEU A CA 1
ATOM 2791 C C . LEU A 1 360 ? 38.867 -20.384 -29.959 1.00 29.02 360 LEU A C 1
ATOM 2793 O O . LEU A 1 360 ?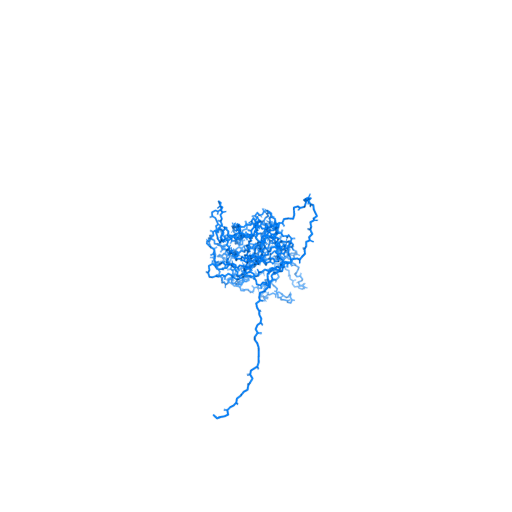 37.918 -19.990 -30.627 1.00 29.02 360 LEU A O 1
ATOM 2797 N N . ASP A 1 361 ? 38.760 -21.237 -28.942 1.00 34.53 361 ASP A N 1
ATOM 2798 C CA . ASP A 1 361 ? 37.512 -21.589 -28.259 1.00 34.53 361 ASP A CA 1
ATOM 2799 C C . ASP A 1 361 ? 37.053 -20.348 -27.467 1.00 34.53 361 ASP A C 1
ATOM 2801 O O . ASP A 1 361 ? 37.742 -19.963 -26.510 1.00 34.53 361 ASP A O 1
ATOM 2805 N N . PRO A 1 362 ? 36.000 -19.627 -27.905 1.00 35.31 362 PRO A N 1
ATOM 2806 C CA . PRO A 1 362 ? 35.727 -18.286 -27.420 1.00 35.31 362 PRO A CA 1
ATOM 2807 C C . PRO A 1 362 ? 34.978 -18.359 -26.093 1.00 35.31 362 PRO A C 1
ATOM 2809 O O . PRO A 1 362 ? 33.752 -18.268 -26.032 1.00 35.31 362 PRO A O 1
ATOM 2812 N N . LYS A 1 363 ? 35.742 -18.453 -25.002 1.00 32.81 363 LYS A N 1
ATOM 2813 C CA . LYS A 1 363 ? 35.259 -18.048 -23.682 1.00 32.81 363 LYS A CA 1
ATOM 2814 C C . LYS A 1 363 ? 34.950 -16.555 -23.704 1.00 32.81 363 LYS A C 1
ATOM 2816 O O . LYS A 1 363 ? 35.809 -15.729 -23.411 1.00 32.81 363 LYS A O 1
ATOM 2821 N N . PHE A 1 364 ? 33.718 -16.237 -24.082 1.00 36.66 364 PHE A N 1
ATOM 2822 C CA . PHE A 1 364 ? 33.120 -14.935 -23.858 1.00 36.66 364 PHE A CA 1
ATOM 2823 C C . PHE A 1 364 ? 32.984 -14.728 -22.352 1.00 36.66 364 PHE A C 1
ATOM 2825 O O . PHE A 1 364 ? 32.066 -15.241 -21.714 1.00 36.66 364 PHE A O 1
ATOM 2832 N N . GLU A 1 365 ? 33.939 -14.003 -21.782 1.00 35.69 365 GLU A N 1
ATOM 2833 C CA . GLU A 1 365 ? 33.755 -13.387 -20.476 1.00 35.69 365 GLU A CA 1
ATOM 2834 C C . GLU A 1 365 ? 32.848 -12.157 -20.636 1.00 35.69 365 GLU A C 1
ATOM 2836 O O . GLU A 1 365 ? 32.717 -11.583 -21.723 1.00 35.69 365 GLU A O 1
ATOM 2841 N N . VAL A 1 366 ? 32.143 -11.816 -19.561 1.00 38.78 366 VAL A N 1
ATOM 2842 C CA . VAL A 1 366 ? 31.163 -10.728 -19.542 1.00 38.78 366 VAL A CA 1
ATOM 2843 C C . VAL A 1 366 ? 31.845 -9.389 -19.842 1.00 38.78 366 VAL A C 1
ATOM 2845 O O . VAL A 1 366 ? 32.898 -9.121 -19.266 1.00 38.78 366 VAL A O 1
ATOM 2848 N N . PRO A 1 367 ? 31.250 -8.522 -20.683 1.00 42.91 367 PRO A N 1
ATOM 2849 C CA . PRO A 1 367 ? 31.745 -7.164 -20.856 1.00 42.91 367 PRO A CA 1
ATOM 2850 C C . PRO A 1 367 ? 31.622 -6.331 -19.579 1.00 42.91 367 PRO A C 1
ATOM 2852 O O . PRO A 1 367 ? 30.521 -6.133 -19.065 1.00 42.91 367 PRO A O 1
ATOM 2855 N N . THR A 1 368 ? 32.729 -5.734 -19.144 1.00 36.75 368 THR A N 1
ATOM 2856 C CA . THR A 1 368 ? 32.672 -4.474 -18.396 1.00 36.75 368 THR A CA 1
ATOM 2857 C C . THR A 1 368 ? 32.145 -3.363 -19.310 1.00 36.75 368 THR A C 1
ATOM 2859 O O . THR A 1 368 ? 32.505 -3.278 -20.488 1.00 36.75 368 THR A O 1
ATOM 2862 N N . PHE A 1 369 ? 31.282 -2.501 -18.770 1.00 41.72 369 PHE A N 1
ATOM 2863 C CA . PHE A 1 369 ? 30.683 -1.377 -19.492 1.00 41.72 369 PHE A CA 1
ATOM 2864 C C . PHE A 1 369 ? 31.289 -0.067 -18.993 1.00 41.72 369 PHE A C 1
ATOM 2866 O O . PHE A 1 369 ? 30.711 0.604 -18.137 1.00 41.72 369 PHE A O 1
ATOM 2873 N N . ASP A 1 370 ? 32.465 0.283 -19.516 1.00 35.38 370 ASP A N 1
ATOM 2874 C CA . ASP A 1 370 ? 33.150 1.517 -19.126 1.00 35.38 370 ASP A CA 1
ATOM 2875 C C . ASP A 1 370 ? 32.276 2.746 -19.456 1.00 35.38 370 ASP A C 1
ATOM 2877 O O . ASP A 1 370 ? 31.663 2.824 -20.529 1.00 35.38 370 ASP A O 1
ATOM 2881 N N . LYS A 1 371 ? 32.147 3.671 -18.496 1.00 34.28 371 LYS A N 1
ATOM 2882 C CA . LYS A 1 371 ? 31.023 4.633 -18.441 1.00 34.28 371 LYS A CA 1
ATOM 2883 C C . LYS A 1 371 ? 31.304 5.974 -19.141 1.00 34.28 371 LYS A C 1
ATOM 2885 O O . LYS A 1 371 ? 30.472 6.876 -19.081 1.00 34.28 371 LYS A O 1
ATOM 2890 N N . ASP A 1 372 ? 32.442 6.087 -19.824 1.00 29.83 372 ASP A N 1
ATOM 2891 C CA . ASP A 1 372 ? 32.839 7.251 -20.627 1.00 29.83 372 ASP A CA 1
ATOM 2892 C C . ASP A 1 372 ? 32.186 7.209 -22.029 1.00 29.83 372 ASP A C 1
ATOM 2894 O O . ASP A 1 372 ? 32.766 6.678 -22.982 1.00 29.83 372 ASP A O 1
ATOM 2898 N N . TRP A 1 373 ? 30.982 7.790 -22.148 1.00 34.47 373 TRP A N 1
ATOM 2899 C CA . TRP A 1 373 ? 30.229 7.990 -23.402 1.00 34.47 373 TRP A CA 1
ATOM 2900 C C . TRP A 1 373 ? 29.849 9.468 -23.594 1.00 34.47 373 TRP A C 1
ATOM 2902 O O . TRP A 1 373 ? 29.291 10.060 -22.643 1.00 34.47 373 TRP A O 1
#

Secondary structure (DSSP, 8-state):
------------------------------------EEEEEEEEEE-----SS----PPPPGGGS-SEEEEEETTSSPPPEEE---TTSEEEEEEEEETT--EEEEEEEE-------S-SSSEE--TT--EEEEEEEE-HHHHHHT-EEEEEE-SEEEEEEEESSS-B-PPTT-EEEEEEEEEEEEETTTTEEEEEEEEEEEEE--S---B-SEEEEEEEEE--SSSSEEEEEEETTEEEEEEEE---TT-EEEEEE--STT-TT-EE-HHHHHHHHHHHHB-TTSPBSSEEETTEEEEE--HHHHHHIIIIII----TT--S-----EE--TTSTT--EEEEEETTEEEE---S--S------PPPP-----

pLDDT: mean 73.68, std 22.72, range [27.58, 97.62]

Radius of gyration: 34.93 Å; chains: 1; bounding box: 113×66×108 Å

Foldseek 3Di:
DDDDDDDDDDDDDDDDDDDDDDDDDDDDDPDPPQADWDKFKAKAAEPQDFDDPPPDDDRDDPQQAFQKKWKDWPPDPDWIFIFGADPVSMTMDIDIGGFPDWIKMKMKTKNDPDDDDGAQQWAFDDWQIWMWIDIDTGGSVVSVVVPYHYTFTQWEKEWEKEAQPAKAKDAAQWKKKKKKWAARTAGRVVRAGDGDDIDIDIDGDHHTDIDRHIDTRDMGIGNHRDQWMWMWMDTQQWIAIDTGDGIGGSYYHYPYYHPHLQPPRTDGDLVQLQVLVCVLAHDPVRHGAADDDDQWGKHFAAPVNVQSCCRRNVSHGPPPPADWPADPFDDQPPPVQATQPWIDHPGTTIGHGPDDDDDDPDPDDGGDDDDDD

Sequence (373 aa):
MKQLTAIFTLLTALLLATSCSKEELPGGESTEEAGEMQTYTISVSADLAIEGDAETRSEGTEAEQPTRCFMQVLGRDYYVIPSVPDAEGKCYFSITLPSNTTQTFMFWADNSNRTSLTDLTAVPYTQGTVAYTAKEVCTPEEILSKGTISLKHIVAKVSLRHNGDNTFSPKKDDVMTVTLPCATTYDVSNQTATVSGTYEFTHTFTEDSEITGESDLCSLYVLAPSDANDVNISFHNHQLSISGISMPADTHITLSGDFSSKNDKWEVSEDSRAEAFQSCFFNEDGSLKGEDKEAYHHFFSDESTIERFFNDILGMDKGPYYGSLFGHTIRISDLPGVRLEMYVDDNHIVIWYGDVYQGLDPKFEVPTFDKDW